Protein AF-A0A0E3VX49-F1 (afdb_monomer_lite)

Structure (mmCIF, N/CA/C/O backbone):
data_AF-A0A0E3VX49-F1
#
_entry.id   AF-A0A0E3VX49-F1
#
loop_
_atom_site.group_PDB
_atom_site.id
_atom_site.type_symbol
_atom_site.label_atom_id
_atom_site.label_alt_id
_atom_site.label_comp_id
_atom_site.label_asym_id
_atom_site.label_entity_id
_atom_site.label_seq_id
_atom_site.pdbx_PDB_ins_code
_atom_site.Cartn_x
_atom_site.Cartn_y
_atom_site.Cartn_z
_atom_site.occupancy
_atom_site.B_iso_or_equiv
_atom_site.auth_seq_id
_atom_site.auth_comp_id
_atom_site.auth_asym_id
_atom_site.auth_atom_id
_atom_site.pdbx_PDB_model_num
ATOM 1 N N . MET A 1 1 ? -16.890 33.865 18.303 1.00 33.38 1 MET A N 1
ATOM 2 C CA . MET A 1 1 ? -16.571 32.530 17.755 1.00 33.38 1 MET A CA 1
ATOM 3 C C . MET A 1 1 ? -15.210 32.643 17.113 1.00 33.38 1 MET A C 1
ATOM 5 O O . MET A 1 1 ? -15.084 33.279 16.078 1.00 33.38 1 MET A O 1
ATOM 9 N N . ASP A 1 2 ? -14.201 32.151 17.818 1.00 32.19 2 ASP A N 1
ATOM 10 C CA . ASP A 1 2 ? -12.796 32.317 17.467 1.00 32.19 2 ASP A CA 1
ATOM 11 C C . ASP A 1 2 ? -12.474 31.370 16.302 1.00 32.19 2 ASP A C 1
ATOM 13 O O . ASP A 1 2 ? -12.456 30.147 16.468 1.00 32.19 2 ASP A O 1
ATOM 17 N N . GLN A 1 3 ? -12.330 31.908 15.087 1.00 34.47 3 GLN A N 1
ATOM 18 C CA . GLN A 1 3 ? -11.825 31.119 13.968 1.00 34.47 3 GLN A CA 1
ATOM 19 C C . GLN A 1 3 ? -10.355 30.848 14.262 1.00 34.47 3 GLN A C 1
ATOM 21 O O . GLN A 1 3 ? -9.521 31.740 14.141 1.00 34.47 3 GLN A O 1
ATOM 26 N N . ALA A 1 4 ? -10.041 29.623 14.683 1.00 42.38 4 ALA A N 1
ATOM 27 C CA . ALA A 1 4 ? -8.669 29.193 14.884 1.00 42.38 4 ALA A CA 1
ATOM 28 C C . ALA A 1 4 ? -7.878 29.463 13.596 1.00 42.38 4 ALA A C 1
ATOM 30 O O . ALA A 1 4 ? -8.035 28.757 12.599 1.00 42.38 4 ALA A O 1
ATOM 31 N N . HIS A 1 5 ? -7.050 30.509 13.611 1.00 43.78 5 HIS A N 1
ATOM 32 C CA . HIS A 1 5 ? -6.129 30.817 12.533 1.00 43.78 5 HIS A CA 1
ATOM 33 C C . HIS A 1 5 ? -5.195 29.620 12.367 1.00 43.78 5 HIS A C 1
ATOM 35 O O . HIS A 1 5 ? -4.239 29.439 13.127 1.00 43.78 5 HIS A O 1
ATOM 41 N N . ILE A 1 6 ? -5.492 28.769 11.385 1.00 49.91 6 ILE A N 1
ATOM 42 C CA . ILE A 1 6 ? -4.595 27.698 10.978 1.00 49.91 6 ILE A CA 1
ATOM 43 C C . ILE A 1 6 ? -3.309 28.385 10.530 1.00 49.91 6 ILE A C 1
ATOM 45 O O . ILE A 1 6 ? -3.273 29.077 9.512 1.00 49.91 6 ILE A O 1
ATOM 49 N N . ARG A 1 7 ? -2.261 28.260 11.349 1.00 52.84 7 ARG A N 1
ATOM 50 C CA . ARG A 1 7 ? -0.990 28.944 11.112 1.00 52.84 7 ARG A CA 1
ATOM 51 C C . ARG A 1 7 ? -0.452 28.519 9.740 1.00 52.84 7 ARG A C 1
ATOM 53 O O . ARG A 1 7 ? -0.445 27.316 9.467 1.00 52.84 7 ARG A O 1
ATOM 60 N N . PRO A 1 8 ? 0.067 29.443 8.910 1.00 48.41 8 PRO A N 1
ATOM 61 C CA . PRO A 1 8 ? 0.652 29.110 7.606 1.00 48.41 8 PRO A CA 1
ATOM 62 C C . PRO A 1 8 ? 1.681 27.968 7.670 1.00 48.41 8 PRO A C 1
ATOM 64 O O . PRO A 1 8 ? 1.767 27.146 6.762 1.00 48.41 8 PRO A O 1
ATOM 67 N N . SER A 1 9 ? 2.401 27.851 8.792 1.00 58.28 9 SER A N 1
ATOM 68 C CA . SER A 1 9 ? 3.345 26.762 9.063 1.00 58.28 9 SER A CA 1
ATOM 69 C C . SER A 1 9 ? 2.708 25.367 9.109 1.00 58.28 9 SER A C 1
ATOM 71 O O . SER A 1 9 ? 3.337 24.401 8.683 1.00 58.28 9 SER A O 1
ATOM 73 N N . PHE A 1 10 ? 1.466 25.238 9.582 1.00 54.28 10 PHE A N 1
ATOM 74 C CA . PHE A 1 10 ? 0.754 23.960 9.630 1.00 54.28 10 PHE A CA 1
ATOM 75 C C . PHE A 1 10 ? 0.270 23.533 8.245 1.00 54.28 10 PHE A C 1
ATOM 77 O O . PHE A 1 10 ? 0.477 22.388 7.846 1.00 54.28 10 PHE A O 1
ATOM 84 N N . THR A 1 11 ? -0.307 24.463 7.480 1.00 54.78 11 THR A N 1
ATOM 85 C CA . THR A 1 11 ? -0.706 24.214 6.088 1.00 54.78 11 THR A CA 1
ATOM 86 C C . THR A 1 11 ? 0.500 23.791 5.251 1.00 54.78 11 THR A C 1
ATOM 88 O O . THR A 1 11 ? 0.428 22.790 4.540 1.00 54.78 11 THR A O 1
ATOM 91 N N . ASN A 1 12 ? 1.644 24.462 5.413 1.00 54.72 12 ASN A N 1
ATOM 92 C CA . ASN A 1 12 ? 2.892 24.074 4.753 1.00 54.72 12 ASN A CA 1
ATOM 93 C C . ASN A 1 12 ? 3.341 22.667 5.167 1.00 54.72 12 ASN A C 1
ATOM 95 O O . ASN A 1 12 ? 3.621 21.842 4.301 1.00 54.72 12 ASN A O 1
ATOM 99 N N . ALA A 1 13 ? 3.304 22.334 6.461 1.00 56.16 13 ALA A N 1
ATOM 100 C CA . ALA A 1 13 ? 3.661 20.998 6.940 1.00 56.16 13 ALA A CA 1
ATOM 101 C C . ALA A 1 13 ? 2.759 19.884 6.369 1.00 56.16 13 ALA A C 1
ATOM 103 O O . ALA A 1 13 ? 3.226 18.772 6.096 1.00 56.16 13 ALA A O 1
ATOM 104 N N . ILE A 1 14 ? 1.470 20.165 6.155 1.00 57.19 14 ILE A N 1
ATOM 105 C CA . ILE A 1 14 ? 0.549 19.249 5.469 1.00 57.19 14 ILE A CA 1
ATOM 106 C C . ILE A 1 14 ? 0.944 19.095 4.000 1.00 57.19 14 ILE A C 1
ATOM 108 O O . ILE A 1 14 ? 1.118 17.969 3.535 1.00 57.19 14 ILE A O 1
ATOM 112 N N . LEU A 1 15 ? 1.112 20.208 3.278 1.00 55.53 15 LEU A N 1
ATOM 113 C CA . LEU A 1 15 ? 1.426 20.228 1.843 1.00 55.53 15 LEU A CA 1
ATOM 114 C C . LEU A 1 15 ? 2.816 19.645 1.520 1.00 55.53 15 LEU A C 1
ATOM 116 O O . LEU A 1 15 ? 3.042 19.114 0.431 1.00 55.53 15 LEU A O 1
ATOM 120 N N . GLU A 1 16 ? 3.749 19.707 2.466 1.00 60.75 16 GLU A N 1
ATOM 121 C CA . GLU A 1 16 ? 5.085 19.098 2.407 1.00 60.75 16 GLU A CA 1
ATOM 122 C C . GLU A 1 16 ? 5.102 17.625 2.845 1.00 60.75 16 GLU A C 1
ATOM 124 O O . GLU A 1 16 ? 6.110 16.931 2.690 1.00 60.75 16 GLU A O 1
ATOM 129 N N . GLY A 1 17 ? 4.001 17.137 3.417 1.00 56.41 17 GLY A N 1
ATOM 130 C CA . GLY A 1 17 ? 3.875 15.793 3.967 1.00 56.41 17 GLY A CA 1
ATOM 131 C C . GLY A 1 17 ? 4.778 15.505 5.163 1.00 56.41 17 GLY A C 1
ATOM 132 O O . GLY A 1 17 ? 5.263 14.383 5.358 1.00 56.41 17 GLY A O 1
ATOM 133 N N . SER A 1 18 ? 5.026 16.526 5.982 1.00 67.44 18 SER A N 1
ATOM 134 C CA . SER A 1 18 ? 5.688 16.415 7.280 1.00 67.44 18 SER A CA 1
ATOM 135 C C . SER A 1 18 ? 4.697 16.297 8.443 1.00 67.44 18 SER A C 1
ATOM 137 O O . SER A 1 18 ? 5.065 15.723 9.468 1.00 67.44 18 SER A O 1
ATOM 139 N N . ALA A 1 19 ? 3.443 16.721 8.258 1.00 68.38 19 ALA A N 1
ATOM 140 C CA . ALA A 1 19 ? 2.391 16.645 9.269 1.00 68.38 19 ALA A CA 1
ATOM 141 C C . ALA A 1 19 ? 1.887 15.211 9.517 1.00 68.38 19 ALA A C 1
ATOM 143 O O . ALA A 1 19 ? 1.664 14.437 8.583 1.00 68.38 19 ALA A O 1
ATOM 144 N N . ILE A 1 20 ? 1.667 14.874 10.789 1.00 76.81 20 ILE A N 1
ATOM 145 C CA . ILE A 1 20 ? 1.051 13.618 11.237 1.00 76.81 20 ILE A CA 1
ATOM 146 C C . ILE A 1 20 ? -0.376 13.923 11.690 1.00 76.81 20 ILE A C 1
ATOM 148 O O . ILE A 1 20 ? -0.598 14.886 12.419 1.00 76.81 20 ILE A O 1
ATOM 152 N N . LEU A 1 21 ? -1.326 13.089 11.271 1.00 80.69 21 LEU A N 1
ATOM 153 C CA . LEU A 1 21 ? -2.731 13.198 11.650 1.00 80.69 21 LEU A CA 1
ATOM 154 C C . LEU A 1 21 ? -3.072 12.157 12.725 1.00 80.69 21 LEU A C 1
ATOM 156 O O . LEU A 1 21 ? -2.809 10.971 12.532 1.00 80.69 21 LEU A O 1
ATOM 160 N N . PHE A 1 22 ? -3.690 12.591 13.823 1.00 77.25 22 PHE A N 1
ATOM 161 C CA . PHE A 1 22 ? -4.297 11.721 14.835 1.00 77.25 22 PHE A CA 1
ATOM 162 C C . PHE A 1 22 ? -5.815 11.892 14.788 1.00 77.25 22 PHE A C 1
ATOM 164 O O . PHE A 1 22 ? -6.302 13.018 14.869 1.00 77.25 22 PHE A O 1
ATOM 171 N N . VAL A 1 23 ? -6.559 10.796 14.634 1.00 77.56 23 VAL A N 1
ATOM 172 C CA . VAL A 1 23 ? -8.024 10.827 14.491 1.00 77.56 23 VAL A CA 1
ATOM 173 C C . VAL A 1 23 ? -8.715 9.808 15.389 1.00 77.56 23 VAL A C 1
ATOM 175 O O . VAL A 1 23 ? -8.340 8.637 15.427 1.00 77.56 23 VAL A O 1
ATOM 178 N N . GLY A 1 24 ? -9.753 10.266 16.087 1.00 74.94 24 GLY A N 1
ATOM 179 C CA . GLY A 1 24 ? -10.654 9.436 16.888 1.00 74.94 24 GLY A CA 1
ATOM 180 C C . GLY A 1 24 ? -12.081 9.435 16.332 1.00 74.94 24 GLY A C 1
ATOM 181 O O . GLY A 1 24 ? -12.344 9.968 15.249 1.00 74.94 24 GLY A O 1
ATOM 182 N N . ALA A 1 25 ? -13.021 8.853 17.079 1.00 69.00 25 ALA A N 1
ATOM 183 C CA . ALA A 1 25 ? -14.378 8.573 16.593 1.00 69.00 25 ALA A CA 1
ATOM 184 C C . ALA A 1 25 ? -15.172 9.842 16.231 1.00 69.00 25 ALA A C 1
ATOM 186 O O . ALA A 1 25 ? -16.100 9.791 15.429 1.00 69.00 25 ALA A O 1
ATOM 187 N N . GLY A 1 26 ? -14.775 10.999 16.776 1.00 69.88 26 GLY A N 1
ATOM 188 C CA . GLY A 1 26 ? -15.394 12.292 16.479 1.00 69.88 26 GLY A CA 1
ATOM 189 C C . GLY A 1 26 ? -15.259 12.738 15.020 1.00 69.88 26 GLY A C 1
ATOM 190 O O . GLY A 1 26 ? -16.138 13.437 14.532 1.00 69.88 26 GLY A O 1
ATOM 191 N N . LEU A 1 27 ? -14.212 12.313 14.301 1.00 68.69 27 LEU A N 1
ATOM 192 C CA . LEU A 1 27 ? -14.063 12.652 12.880 1.00 68.69 27 LEU A CA 1
ATOM 193 C C . LEU A 1 27 ? -14.864 11.694 11.984 1.00 68.69 27 LEU A C 1
ATOM 195 O O . LEU A 1 27 ? -15.535 12.133 11.051 1.00 68.69 27 LEU A O 1
ATOM 199 N N . SER A 1 28 ? -14.860 10.397 12.306 1.00 65.75 28 SER A N 1
ATOM 200 C CA . SER A 1 28 ? -15.641 9.387 11.580 1.00 65.75 28 SER A CA 1
ATOM 201 C C . SER A 1 28 ? -17.154 9.548 11.762 1.00 65.75 28 SER A C 1
ATOM 203 O O . SER A 1 28 ? -17.906 9.135 10.885 1.00 65.75 28 SER A O 1
ATOM 205 N N . PHE A 1 29 ? -17.610 10.216 12.830 1.00 69.50 29 PHE A N 1
ATOM 206 C CA . PHE A 1 29 ? -19.016 10.591 13.050 1.00 69.50 29 PHE A CA 1
ATOM 207 C C . PHE A 1 29 ? -19.645 11.338 11.860 1.00 69.50 29 PHE A C 1
ATOM 209 O O . PHE A 1 29 ? -20.835 11.196 11.586 1.00 69.50 29 PHE A O 1
ATOM 216 N N . LEU A 1 30 ? -18.845 12.112 11.122 1.00 76.31 30 LEU A N 1
ATOM 217 C CA . LEU A 1 30 ? -19.292 12.853 9.940 1.00 76.31 30 LEU A CA 1
ATOM 218 C C . LEU A 1 30 ? -19.531 11.951 8.712 1.00 76.31 30 LEU A C 1
ATOM 220 O O . LEU A 1 30 ? -20.103 12.397 7.717 1.00 76.31 30 LEU A O 1
ATOM 224 N N . SER A 1 31 ? -19.113 10.686 8.776 1.00 85.69 31 SER A N 1
ATOM 225 C CA . SER A 1 31 ? -19.363 9.677 7.745 1.00 85.69 31 SER A CA 1
ATOM 226 C C . SER A 1 31 ? -20.725 9.017 7.942 1.00 85.69 31 SER A C 1
ATOM 228 O O . SER A 1 31 ? -21.289 9.038 9.039 1.00 85.69 31 SER A O 1
ATOM 230 N N . LYS A 1 32 ? -21.255 8.398 6.886 1.00 86.94 32 LYS A N 1
ATOM 231 C CA . LYS A 1 32 ? -22.543 7.703 6.919 1.00 86.94 32 LYS A CA 1
ATOM 232 C C . LYS A 1 32 ? -22.379 6.208 6.688 1.00 86.94 32 LYS A C 1
ATOM 234 O O . LYS A 1 32 ? -21.578 5.789 5.852 1.00 86.94 32 LYS A O 1
ATOM 239 N N . ASN A 1 33 ? -23.165 5.411 7.403 1.00 86.38 33 ASN A N 1
ATOM 240 C CA . ASN A 1 33 ? -23.285 3.974 7.162 1.00 86.38 33 ASN A CA 1
ATOM 241 C C . ASN A 1 33 ? -24.284 3.677 6.025 1.00 86.38 33 ASN A C 1
ATOM 243 O O . ASN A 1 33 ? -24.817 4.590 5.391 1.00 86.38 33 ASN A O 1
ATOM 247 N N . LYS A 1 34 ? -24.567 2.390 5.784 1.00 85.75 34 LYS A N 1
ATOM 248 C CA . LYS A 1 34 ? -25.485 1.928 4.726 1.00 85.75 34 LYS A CA 1
ATOM 249 C C . LYS A 1 34 ? -26.909 2.490 4.818 1.00 85.75 34 LYS A C 1
ATOM 251 O O . LYS A 1 34 ? -27.593 2.566 3.807 1.00 85.75 34 LYS A O 1
ATOM 256 N N . ASN A 1 35 ? -27.342 2.899 6.011 1.00 84.94 35 ASN A N 1
ATOM 257 C CA . ASN A 1 35 ? -28.668 3.466 6.259 1.00 84.94 35 ASN 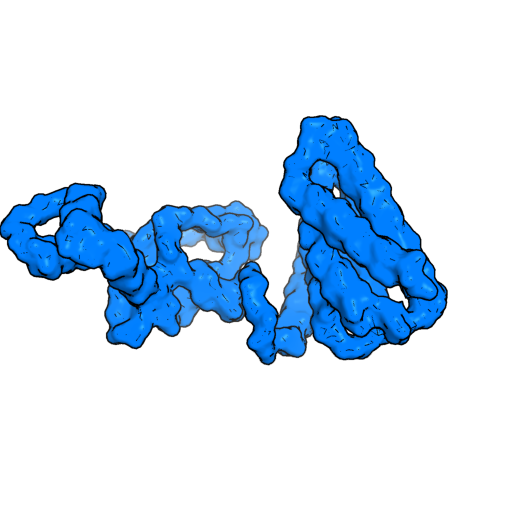A CA 1
ATOM 258 C C . ASN A 1 35 ? -28.679 5.001 6.125 1.00 84.94 35 ASN A C 1
ATOM 260 O O . ASN A 1 35 ? -29.671 5.638 6.465 1.00 84.94 35 ASN A O 1
ATOM 264 N N . GLY A 1 36 ? -27.566 5.622 5.714 1.00 84.06 36 GLY A N 1
ATOM 265 C CA . GLY A 1 36 ? -27.435 7.079 5.645 1.00 84.06 36 GLY A CA 1
ATOM 266 C C . GLY A 1 36 ? -27.323 7.762 7.014 1.00 84.06 36 GLY A C 1
ATOM 267 O O . GLY A 1 36 ? -27.296 8.994 7.088 1.00 84.06 36 GLY A O 1
ATOM 268 N N . THR A 1 37 ? -27.230 6.996 8.106 1.00 84.88 37 THR A N 1
ATOM 269 C CA . THR A 1 37 ? -27.069 7.537 9.459 1.00 84.88 37 THR A CA 1
ATOM 270 C C . THR A 1 37 ? -25.596 7.738 9.791 1.00 84.88 37 THR A C 1
ATOM 272 O O . THR A 1 37 ? -24.721 7.061 9.251 1.00 84.88 37 THR A O 1
ATOM 275 N N . THR A 1 38 ? -25.308 8.722 10.645 1.00 85.50 38 THR A N 1
ATOM 276 C CA . THR A 1 38 ? -23.946 8.989 11.130 1.00 85.50 38 THR A CA 1
ATOM 277 C C . THR A 1 38 ? -23.393 7.784 11.874 1.00 85.50 38 THR A C 1
ATOM 279 O O . THR A 1 38 ? -24.136 7.121 12.605 1.00 85.50 38 THR A O 1
ATOM 282 N N . LEU A 1 39 ? -22.093 7.529 11.732 1.00 84.94 39 LEU A N 1
ATOM 283 C CA . LEU A 1 39 ? -21.436 6.478 12.504 1.00 84.94 39 LEU A CA 1
ATOM 284 C C . LEU A 1 39 ? -21.606 6.726 14.012 1.00 84.94 39 LEU A C 1
ATOM 286 O O . LEU A 1 39 ? -21.542 7.874 14.466 1.00 84.94 39 LEU A O 1
ATOM 290 N N . PRO A 1 40 ? -21.819 5.665 14.805 1.00 76.19 40 PRO A N 1
ATOM 291 C CA . PRO A 1 40 ? -21.978 5.800 16.237 1.00 76.19 40 PRO A CA 1
ATOM 292 C C . PRO A 1 40 ? -20.659 6.220 16.888 1.00 76.19 40 PRO A C 1
ATOM 294 O O . PRO A 1 40 ? -19.607 5.631 16.648 1.00 76.19 40 PRO A O 1
ATOM 297 N N . ASN A 1 41 ? -20.726 7.211 17.771 1.00 75.25 41 ASN A N 1
ATOM 298 C CA . ASN A 1 41 ? -19.687 7.430 18.771 1.00 75.25 41 ASN A CA 1
ATOM 299 C C . ASN A 1 41 ? -19.998 6.587 20.027 1.00 75.25 41 ASN A C 1
ATOM 301 O O . ASN A 1 41 ? -21.013 5.886 20.096 1.00 75.25 41 ASN A O 1
ATOM 305 N N . GLY A 1 42 ? -19.143 6.667 21.050 1.00 68.88 42 GLY A N 1
ATOM 306 C CA . GLY A 1 42 ? -19.355 5.927 22.299 1.00 68.88 42 GLY A CA 1
ATOM 307 C C . GLY A 1 42 ? -20.677 6.252 23.012 1.00 68.88 42 GLY A C 1
ATOM 308 O O . GLY A 1 42 ? -21.186 5.439 23.776 1.00 68.88 42 GLY A O 1
ATOM 309 N N . GLU A 1 43 ? -21.270 7.411 22.733 1.00 66.19 43 GLU A N 1
ATOM 310 C CA . GLU A 1 43 ? -22.577 7.795 23.253 1.00 66.19 43 GLU A CA 1
ATOM 311 C C . GLU A 1 43 ? -23.730 7.166 22.464 1.00 66.19 43 GLU A C 1
ATOM 313 O O . GLU A 1 43 ? -24.684 6.686 23.071 1.00 66.19 43 GLU A O 1
ATOM 318 N N . LEU A 1 44 ? -23.618 7.056 21.139 1.00 64.19 44 LEU A N 1
ATOM 319 C CA . LEU A 1 44 ? -24.621 6.385 20.308 1.00 64.19 44 LEU A CA 1
ATOM 320 C C . LEU A 1 44 ? -24.674 4.868 20.570 1.00 64.19 44 LEU A C 1
ATOM 322 O O . LEU A 1 44 ? -25.738 4.258 20.494 1.00 64.19 44 LEU A O 1
ATOM 326 N N . LEU A 1 45 ? -23.550 4.258 20.965 1.00 66.62 45 LEU A N 1
ATOM 327 C CA . LEU A 1 45 ? -23.497 2.853 21.393 1.00 66.62 45 LEU A CA 1
ATOM 328 C C . LEU A 1 45 ? -24.265 2.582 22.700 1.00 66.62 45 LEU A C 1
ATOM 330 O O . LEU A 1 45 ? -24.514 1.423 23.031 1.00 66.62 45 LEU A O 1
ATOM 334 N N . LYS A 1 46 ? -24.740 3.619 23.408 1.00 68.75 46 LYS A N 1
ATOM 335 C CA . LYS A 1 46 ? -25.693 3.456 24.516 1.00 68.75 46 LYS A CA 1
ATOM 336 C C . LYS A 1 46 ? -27.035 2.867 24.054 1.00 68.75 46 LYS A C 1
ATOM 338 O O . LYS A 1 46 ? -27.767 2.364 24.898 1.00 68.75 46 LYS A O 1
ATOM 343 N N . GLN A 1 47 ? -27.346 2.836 22.751 1.00 72.06 47 GLN A N 1
ATOM 344 C CA . GLN A 1 47 ? -28.507 2.104 22.213 1.00 72.06 47 GLN A CA 1
ATOM 345 C C . GLN A 1 47 ? -28.493 0.604 22.563 1.00 72.06 47 GLN A C 1
ATOM 347 O O . GLN A 1 47 ? -29.555 -0.005 22.695 1.00 72.06 47 GLN A O 1
ATOM 352 N N . LEU A 1 48 ? -27.314 0.030 22.844 1.00 78.19 48 LEU A N 1
ATOM 353 C CA . LEU A 1 48 ? -27.191 -1.331 23.375 1.00 78.19 48 LEU A CA 1
ATOM 354 C C . LEU A 1 48 ? -27.940 -1.510 24.710 1.00 78.19 48 LEU A C 1
ATOM 356 O O . LEU A 1 48 ? -28.400 -2.612 25.006 1.00 78.19 48 LEU A O 1
ATOM 360 N N . HIS A 1 49 ? -28.119 -0.449 25.510 1.00 78.81 49 HIS A N 1
ATOM 361 C CA . HIS A 1 49 ? -28.932 -0.487 26.734 1.00 78.81 49 HIS A CA 1
ATOM 362 C C . HIS A 1 49 ? -30.408 -0.744 26.452 1.00 78.81 49 HIS A C 1
ATOM 364 O O . HIS A 1 49 ? -31.043 -1.523 27.165 1.00 78.81 49 HIS A O 1
ATOM 370 N N . THR A 1 50 ? -30.940 -0.113 25.406 1.00 79.88 50 THR A N 1
ATOM 371 C CA . THR A 1 50 ? -32.336 -0.275 24.998 1.00 79.88 50 THR A CA 1
ATOM 372 C C . THR A 1 50 ? -32.580 -1.700 24.517 1.00 79.88 50 THR A C 1
ATOM 374 O O . THR A 1 50 ? -33.504 -2.352 24.997 1.00 79.88 50 THR A O 1
ATOM 377 N N . GLU A 1 51 ? -31.708 -2.236 23.657 1.00 80.06 51 GLU A N 1
ATOM 378 C CA . GLU A 1 51 ? -31.842 -3.615 23.161 1.00 80.06 51 GLU A CA 1
ATOM 379 C C . GLU A 1 51 ? -31.662 -4.671 24.263 1.00 80.06 51 GLU A C 1
ATOM 381 O O . GLU A 1 51 ? -32.345 -5.697 24.294 1.00 80.06 51 GLU A O 1
ATOM 386 N N . THR A 1 52 ? -30.754 -4.435 25.211 1.00 82.25 52 THR A N 1
ATOM 387 C CA . THR A 1 52 ? -30.553 -5.351 26.345 1.00 82.25 52 THR A CA 1
ATOM 388 C C . THR A 1 52 ? -31.644 -5.236 27.409 1.00 82.25 52 THR A C 1
ATOM 390 O O . THR A 1 52 ? -31.780 -6.159 28.221 1.00 82.25 52 THR A O 1
ATOM 393 N N . GLY A 1 53 ? -32.457 -4.175 27.382 1.00 81.94 53 GLY A N 1
ATOM 394 C CA . GLY A 1 53 ? -33.518 -3.905 28.353 1.00 81.94 53 GLY A CA 1
ATOM 395 C C . GLY A 1 53 ? -32.994 -3.460 29.721 1.00 81.94 53 GLY A C 1
ATOM 396 O O . GLY A 1 53 ? -33.684 -3.607 30.731 1.00 81.94 53 GLY A O 1
ATOM 397 N N . THR A 1 54 ? -31.756 -2.961 29.798 1.00 77.31 54 THR A N 1
ATOM 398 C CA . THR A 1 54 ? -31.171 -2.524 31.070 1.00 77.31 54 THR A CA 1
ATOM 399 C C . THR A 1 54 ? -31.732 -1.164 31.471 1.00 77.31 54 THR A C 1
ATOM 401 O O . THR A 1 54 ? -31.550 -0.185 30.754 1.00 77.31 54 THR A O 1
ATOM 404 N N . LYS A 1 55 ? -32.347 -1.075 32.656 1.00 73.88 55 LYS A N 1
ATOM 405 C CA . LYS A 1 55 ? -32.896 0.184 33.198 1.00 73.88 55 LYS A CA 1
ATOM 406 C C . LYS A 1 55 ? -31.825 1.207 33.607 1.00 73.88 55 LYS A C 1
ATOM 408 O O . LYS A 1 55 ? -32.134 2.378 33.782 1.00 73.88 55 LYS A O 1
ATOM 413 N N . LYS A 1 56 ? -30.578 0.764 33.798 1.00 77.19 56 LYS A N 1
ATOM 414 C CA . LYS A 1 56 ? -29.445 1.595 34.223 1.00 77.19 56 LYS A CA 1
ATOM 415 C C . LYS A 1 56 ? -28.427 1.698 33.089 1.00 77.19 56 LYS A C 1
ATOM 417 O O . LYS A 1 56 ? -28.098 0.689 32.469 1.00 77.19 56 LYS A O 1
ATOM 422 N N . VAL A 1 57 ? -27.918 2.905 32.853 1.00 78.25 57 VAL A N 1
ATOM 423 C CA . VAL A 1 57 ? -26.816 3.144 31.912 1.00 78.25 57 VAL A CA 1
ATOM 424 C C . VAL A 1 57 ? -25.517 2.660 32.557 1.00 78.25 57 VAL A C 1
ATOM 426 O O . VAL A 1 57 ? -25.218 2.995 33.704 1.00 78.25 57 VAL A O 1
ATOM 429 N N . PHE A 1 58 ? -24.751 1.861 31.824 1.00 80.62 58 PHE A N 1
ATOM 430 C CA . PHE A 1 58 ? -23.458 1.327 32.244 1.00 80.62 58 PHE A CA 1
ATOM 431 C C . PHE A 1 58 ? -22.368 1.809 31.279 1.00 80.62 58 PHE A C 1
ATOM 433 O O . PHE A 1 58 ? -22.667 2.140 30.133 1.00 80.62 58 PHE A O 1
ATOM 440 N N . PRO A 1 59 ? -21.093 1.823 31.702 1.00 83.50 59 PRO A N 1
ATOM 441 C CA . PRO A 1 59 ? -19.978 2.002 30.778 1.00 83.50 59 PRO A CA 1
ATOM 442 C C . PRO A 1 59 ? -20.008 0.969 29.643 1.00 83.50 59 PRO A C 1
ATOM 444 O O . PRO A 1 59 ? -20.459 -0.164 29.849 1.00 83.50 59 PRO A O 1
ATOM 447 N N . LEU A 1 60 ? -19.480 1.344 28.472 1.00 81.25 60 LEU A N 1
ATOM 448 C CA . LEU A 1 60 ? -19.501 0.519 27.255 1.00 81.25 60 LEU A CA 1
ATOM 449 C C . LEU A 1 60 ? -18.957 -0.897 27.473 1.00 81.25 60 LEU A C 1
ATOM 451 O O . LEU A 1 60 ? -19.536 -1.857 26.982 1.00 81.25 60 LEU A O 1
ATOM 455 N N . GLU A 1 61 ? -17.894 -1.030 28.262 1.00 83.19 61 GLU A N 1
ATOM 456 C CA . GLU A 1 61 ? -17.266 -2.312 28.611 1.00 83.19 61 GLU A CA 1
ATOM 457 C C . GLU A 1 61 ? -18.222 -3.263 29.347 1.00 83.19 61 GLU A C 1
ATOM 459 O O . GLU A 1 61 ? -18.245 -4.473 29.107 1.00 83.19 61 GLU A O 1
ATOM 464 N N . LYS A 1 62 ? -19.047 -2.717 30.247 1.00 85.50 62 LYS A N 1
ATOM 465 C CA . LYS A 1 62 ? -20.009 -3.507 31.022 1.00 85.50 62 LYS A CA 1
ATOM 466 C C . LYS A 1 62 ? -21.216 -3.884 30.176 1.00 85.50 62 LYS A C 1
ATOM 468 O O . LYS A 1 62 ? -21.667 -5.027 30.240 1.00 85.50 62 LYS A O 1
ATOM 473 N N . ILE A 1 63 ? -21.738 -2.947 29.383 1.00 87.38 63 ILE A N 1
ATOM 474 C CA . ILE A 1 63 ? -22.901 -3.232 28.539 1.00 87.38 63 ILE A CA 1
ATOM 475 C C . ILE A 1 63 ? -22.554 -4.153 27.370 1.00 87.38 63 ILE A C 1
ATOM 477 O O . ILE A 1 63 ? -23.363 -5.016 27.047 1.00 87.38 63 ILE A O 1
ATOM 481 N N . SER A 1 64 ? -21.352 -4.059 26.792 1.00 86.06 64 SER A N 1
ATOM 482 C CA . SER A 1 64 ? -20.894 -4.986 25.753 1.00 86.06 64 SER A CA 1
ATOM 483 C C . SER A 1 64 ? -20.792 -6.410 26.296 1.00 86.06 64 SER A C 1
ATOM 485 O O . SER A 1 64 ? -21.347 -7.330 25.701 1.00 86.06 64 SER A O 1
ATOM 487 N N . SER A 1 65 ? -20.197 -6.586 27.480 1.00 87.19 65 SER A N 1
ATOM 488 C CA . SER A 1 65 ? -20.128 -7.882 28.166 1.00 87.19 65 SER A CA 1
ATOM 489 C C . SER A 1 65 ? -21.522 -8.460 28.433 1.00 87.19 65 SER A C 1
ATOM 491 O O . SER A 1 65 ? -21.770 -9.647 28.212 1.00 87.19 65 SER A O 1
ATOM 493 N N . PHE A 1 66 ? -22.465 -7.616 28.863 1.00 87.88 66 PHE A N 1
ATOM 494 C CA . PHE A 1 66 ? -23.850 -8.029 29.085 1.00 87.88 66 PHE A CA 1
ATOM 495 C C . PHE A 1 66 ? -24.562 -8.406 27.777 1.00 87.88 66 PHE A C 1
ATOM 497 O O . PHE A 1 66 ? -25.251 -9.425 27.726 1.00 87.88 66 PHE A O 1
ATOM 504 N N . TYR A 1 67 ? -24.362 -7.627 26.711 1.00 88.94 67 TYR A N 1
ATOM 505 C CA . TYR A 1 67 ? -24.907 -7.906 25.383 1.00 88.94 67 TYR A CA 1
ATOM 506 C C . TYR A 1 67 ? -24.404 -9.252 24.856 1.00 88.94 67 TYR A C 1
ATOM 508 O O . TYR A 1 67 ? -25.209 -10.075 24.430 1.00 88.94 67 TYR A O 1
ATOM 516 N N . VAL A 1 68 ? -23.096 -9.517 24.955 1.00 88.69 68 VAL A N 1
ATOM 517 C CA . VAL A 1 68 ? -22.497 -10.802 24.558 1.00 88.69 68 VAL A CA 1
ATOM 518 C C . VAL A 1 68 ? -23.095 -11.952 25.360 1.00 88.69 68 VAL A C 1
ATOM 520 O O . VAL A 1 68 ? -2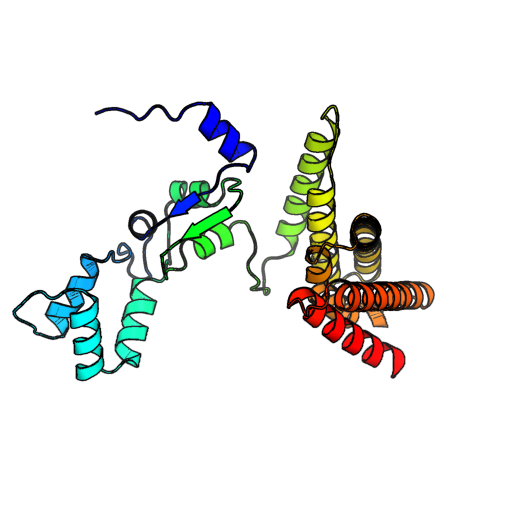3.462 -12.968 24.778 1.00 88.69 68 VAL A O 1
ATOM 523 N N . LYS A 1 69 ? -23.256 -11.792 26.679 1.00 88.50 69 LYS A N 1
ATOM 524 C CA . LYS A 1 69 ? -23.865 -12.826 27.527 1.00 88.50 69 LYS A CA 1
ATOM 525 C C . LYS A 1 69 ? -25.321 -13.115 27.144 1.00 88.50 69 LYS A C 1
ATOM 527 O O . LYS A 1 69 ? -25.751 -14.259 27.238 1.00 88.50 69 LYS A O 1
ATOM 532 N N . LYS A 1 70 ? -26.080 -12.091 26.743 1.00 91.88 70 LYS A N 1
ATOM 533 C CA . LYS A 1 70 ? -27.511 -12.213 26.428 1.00 91.88 70 LYS A CA 1
ATOM 534 C C . LYS A 1 70 ? -27.782 -12.681 24.995 1.00 91.88 70 LYS A C 1
ATOM 536 O O . LYS A 1 70 ? -28.720 -13.440 24.781 1.00 91.88 70 LYS A O 1
ATOM 541 N N . PHE A 1 71 ? -27.001 -12.212 24.025 1.00 89.62 71 PHE A N 1
ATOM 542 C CA . PHE A 1 71 ? -27.291 -12.370 22.596 1.00 89.62 71 PHE A CA 1
ATOM 543 C C . PHE A 1 71 ? -26.161 -13.013 21.780 1.00 89.62 71 PHE A C 1
ATOM 545 O O . PHE A 1 71 ? -26.341 -13.265 20.590 1.00 89.62 71 PHE A O 1
ATOM 552 N N . GLY A 1 72 ? -25.010 -13.279 22.398 1.00 89.06 72 GLY A N 1
ATOM 553 C CA . GLY A 1 72 ? -23.836 -13.844 21.741 1.00 89.06 72 GLY A CA 1
ATOM 554 C C . GLY A 1 72 ? -22.910 -12.796 21.119 1.00 89.06 72 GLY A C 1
ATOM 555 O O . GLY A 1 72 ? -23.313 -11.694 20.739 1.00 89.06 72 GLY A O 1
ATOM 556 N N . SER A 1 73 ? -21.631 -13.157 21.001 1.00 88.69 73 SER A N 1
ATOM 557 C CA . SER A 1 73 ? -20.588 -12.300 20.421 1.00 88.69 73 SER A CA 1
ATOM 558 C C . SER A 1 73 ? -20.781 -12.060 18.924 1.00 88.69 73 SER A C 1
ATOM 560 O O . SER A 1 73 ? -20.516 -10.956 18.458 1.00 88.69 73 SER A O 1
ATOM 562 N N . ALA A 1 74 ? -21.296 -13.049 18.185 1.00 81.69 74 ALA A N 1
ATOM 563 C CA . ALA A 1 74 ? -21.553 -12.937 16.749 1.00 81.69 74 ALA A CA 1
ATOM 564 C C . ALA A 1 74 ? -22.539 -11.804 16.423 1.00 81.69 74 ALA A C 1
ATOM 566 O O . ALA A 1 74 ? -22.266 -10.975 15.561 1.00 81.69 74 ALA A O 1
ATOM 567 N N . ARG A 1 75 ? -23.639 -11.697 17.177 1.00 87.25 75 ARG A N 1
ATOM 568 C CA . ARG A 1 75 ? -24.638 -10.642 16.961 1.00 87.25 75 ARG A CA 1
ATOM 569 C C . ARG A 1 75 ? -24.087 -9.253 17.276 1.00 87.25 75 ARG A C 1
ATOM 571 O O . ARG A 1 75 ? -24.346 -8.307 16.537 1.00 87.25 75 ARG A O 1
ATOM 578 N N . LEU A 1 76 ? -23.303 -9.127 18.351 1.00 85.31 76 LEU A N 1
ATOM 579 C CA . LEU A 1 76 ? -22.638 -7.863 18.671 1.00 85.31 76 LEU A CA 1
ATOM 580 C C . LEU A 1 76 ? -21.633 -7.477 17.578 1.00 85.31 76 LEU A C 1
ATOM 582 O O . LEU A 1 76 ? -21.571 -6.313 17.190 1.00 85.31 76 LEU A O 1
ATOM 586 N N . TYR A 1 77 ? -20.875 -8.447 17.063 1.00 83.81 77 TYR A N 1
ATOM 587 C CA . TYR A 1 77 ? -19.954 -8.229 15.953 1.00 83.81 77 TYR A CA 1
ATOM 588 C C . TYR A 1 77 ? -20.686 -7.734 14.702 1.00 83.81 77 TYR A C 1
ATOM 590 O O . TYR A 1 77 ? -20.298 -6.709 14.151 1.00 83.81 77 TYR A O 1
ATOM 598 N N . GLU A 1 78 ? -21.773 -8.389 14.288 1.00 83.31 78 GLU A N 1
ATOM 599 C CA . GLU A 1 78 ? -22.567 -7.958 13.132 1.00 83.31 78 GLU A CA 1
ATOM 600 C C . GLU A 1 78 ? -23.166 -6.562 13.319 1.00 83.31 78 GLU A C 1
ATOM 602 O O . GLU A 1 78 ? -23.154 -5.752 12.389 1.00 83.31 78 GLU A O 1
ATOM 607 N N . TYR A 1 79 ? -23.667 -6.257 14.518 1.00 85.56 79 TYR A N 1
ATOM 608 C CA . TYR A 1 79 ? -24.159 -4.923 14.850 1.00 85.56 79 TYR A CA 1
ATOM 609 C C . TYR A 1 79 ? -23.053 -3.873 14.682 1.00 85.56 79 TYR A C 1
ATOM 611 O O . TYR A 1 79 ? -23.232 -2.895 13.955 1.00 85.56 79 TYR A O 1
ATOM 619 N N . LEU A 1 80 ? -21.892 -4.095 15.309 1.00 85.75 80 LEU A N 1
ATOM 620 C CA . LEU A 1 80 ? -20.764 -3.164 15.264 1.00 85.75 80 LEU A CA 1
ATOM 621 C C . LEU A 1 80 ? -20.218 -3.011 13.846 1.00 85.75 80 LEU A C 1
ATOM 623 O O . LEU A 1 80 ? -19.977 -1.887 13.413 1.00 85.75 80 LEU A O 1
ATOM 627 N N . LEU A 1 81 ? -20.084 -4.113 13.106 1.00 83.56 81 LEU A N 1
ATOM 628 C CA . LEU A 1 81 ? -19.640 -4.104 11.717 1.00 83.56 81 LEU A CA 1
ATOM 629 C C . LEU A 1 81 ? -20.575 -3.244 10.862 1.00 83.56 81 LEU A C 1
ATOM 631 O O . LEU A 1 81 ? -20.117 -2.347 10.161 1.00 83.56 81 LEU A O 1
ATOM 635 N N . ASN A 1 82 ? -21.889 -3.451 10.958 1.00 81.81 82 ASN A N 1
ATOM 636 C CA . ASN A 1 82 ? -22.862 -2.668 10.196 1.00 81.81 82 ASN A CA 1
ATOM 637 C C . ASN A 1 82 ? -22.877 -1.188 10.595 1.00 81.81 82 ASN A C 1
ATOM 639 O O . ASN A 1 82 ? -22.985 -0.319 9.729 1.00 81.81 82 ASN A O 1
ATOM 643 N N . ALA A 1 83 ? -22.786 -0.896 11.892 1.00 84.00 83 ALA A N 1
ATOM 644 C CA . ALA A 1 83 ? -22.898 0.463 12.400 1.00 84.00 83 ALA A CA 1
ATOM 645 C C . ALA A 1 83 ? -21.637 1.300 12.129 1.00 84.00 83 ALA A C 1
ATOM 647 O O . ALA A 1 83 ? -21.757 2.495 11.861 1.00 84.00 83 ALA A O 1
ATOM 648 N N . LEU A 1 84 ? -20.453 0.679 12.172 1.00 85.75 84 LEU A N 1
ATOM 649 C CA . LEU A 1 84 ? -19.153 1.335 11.992 1.00 85.75 84 LEU A CA 1
ATOM 650 C C . LEU A 1 84 ? -18.635 1.289 10.545 1.00 85.75 84 LEU A C 1
ATOM 652 O O . LEU A 1 84 ? -17.630 1.923 10.248 1.00 85.75 84 LEU A O 1
ATOM 656 N N . THR A 1 85 ? -19.290 0.580 9.623 1.00 87.25 85 THR A N 1
ATOM 657 C CA . THR A 1 85 ? -18.862 0.573 8.213 1.00 87.25 85 THR A CA 1
ATOM 658 C C . THR A 1 85 ? -19.383 1.802 7.470 1.00 87.25 85 THR A C 1
ATOM 660 O O . THR A 1 85 ? -20.579 1.938 7.198 1.00 87.25 85 THR A O 1
ATOM 663 N N . VAL A 1 86 ? -18.460 2.667 7.063 1.00 88.19 86 VAL A N 1
ATOM 664 C CA . VAL A 1 86 ? -18.689 3.804 6.173 1.00 88.19 86 VAL A CA 1
ATOM 665 C C . VAL A 1 86 ? -19.101 3.330 4.782 1.00 88.19 86 VAL A C 1
ATOM 667 O O . VAL A 1 86 ? -18.434 2.498 4.166 1.00 88.19 86 VAL A O 1
ATOM 670 N N . HIS A 1 87 ? -20.196 3.908 4.294 1.00 87.94 87 HIS A N 1
ATOM 671 C CA . HIS A 1 87 ? -20.740 3.733 2.946 1.00 87.94 87 HIS A CA 1
ATOM 672 C C . HIS A 1 87 ? -20.780 5.043 2.155 1.00 87.94 87 HIS A C 1
ATOM 674 O O . HIS A 1 87 ? -20.728 5.013 0.928 1.00 87.94 87 HIS A O 1
ATOM 680 N N . SER A 1 88 ? -20.854 6.195 2.825 1.00 86.44 88 SER A N 1
ATOM 681 C CA . SER A 1 88 ? -20.701 7.493 2.169 1.00 86.44 88 SER A CA 1
ATOM 682 C C . SER A 1 88 ? -20.062 8.531 3.088 1.00 86.44 88 SER A C 1
ATOM 684 O O . SER A 1 88 ? -20.055 8.408 4.314 1.00 86.44 88 SER A O 1
ATOM 686 N N . MET A 1 89 ? -19.460 9.547 2.474 1.00 88.06 89 MET A N 1
ATOM 687 C CA . MET A 1 89 ? -18.671 10.578 3.141 1.00 88.06 89 MET A CA 1
ATOM 688 C C . MET A 1 89 ? -18.782 11.885 2.349 1.00 88.06 89 MET A C 1
ATOM 690 O O . MET A 1 89 ? -18.890 11.841 1.123 1.00 88.06 89 MET A O 1
ATOM 694 N N . SER A 1 90 ? -18.751 13.040 3.026 1.00 84.56 90 SER A N 1
ATOM 695 C CA . SER A 1 90 ? -18.729 14.333 2.332 1.00 84.56 90 SER A CA 1
ATOM 696 C C . SER A 1 90 ? -17.423 14.529 1.556 1.00 84.56 90 SER A C 1
ATOM 698 O O . SER A 1 90 ? -16.377 13.976 1.914 1.00 84.56 90 SER A O 1
ATOM 700 N N . LYS A 1 91 ? -17.467 15.341 0.496 1.00 80.00 91 LYS A N 1
ATOM 701 C CA . LYS A 1 91 ? -16.298 15.614 -0.347 1.00 80.00 91 LYS A CA 1
ATOM 702 C C . LYS A 1 91 ? -15.162 16.255 0.452 1.00 80.00 91 LYS A C 1
ATOM 704 O O . LYS A 1 91 ? -14.010 15.885 0.271 1.00 80.00 91 LYS A O 1
ATOM 709 N N . GLU A 1 92 ? -15.484 17.166 1.360 1.00 80.06 92 GLU A N 1
ATOM 710 C CA . GLU A 1 92 ? -14.525 17.885 2.203 1.00 80.06 92 GLU A CA 1
ATOM 711 C C . GLU A 1 92 ? -13.759 16.918 3.106 1.00 80.06 92 GLU A C 1
ATOM 713 O O . GLU A 1 92 ? -12.543 17.028 3.252 1.00 80.06 92 GLU A O 1
ATOM 718 N N . LEU A 1 93 ? -14.461 15.938 3.683 1.00 81.50 93 LEU A N 1
ATOM 719 C CA . LEU A 1 93 ? -13.846 14.944 4.553 1.00 81.50 93 LEU A CA 1
ATOM 720 C C . LEU A 1 93 ? -13.009 13.939 3.754 1.00 81.50 93 LEU A C 1
ATOM 722 O O . LEU A 1 93 ? -11.919 13.560 4.189 1.00 81.50 93 LEU A O 1
ATOM 726 N N . VAL A 1 94 ? -13.467 13.572 2.552 1.00 85.31 94 VAL A N 1
ATOM 727 C CA . VAL A 1 94 ? -12.653 12.806 1.604 1.00 85.31 94 VAL A CA 1
ATOM 728 C C . VAL A 1 94 ? -11.369 13.575 1.293 1.00 85.31 94 VAL A C 1
ATOM 730 O O . VAL A 1 94 ? -10.282 13.049 1.521 1.00 85.31 94 VAL A O 1
ATOM 733 N N . ASP A 1 95 ? -11.469 14.823 0.839 1.00 78.50 95 ASP A N 1
ATOM 734 C CA . ASP A 1 95 ? -10.325 15.664 0.476 1.00 78.50 95 ASP A CA 1
ATOM 735 C C . ASP A 1 95 ? -9.357 15.842 1.653 1.00 78.50 95 ASP A C 1
ATOM 737 O O . ASP A 1 95 ? -8.144 15.699 1.483 1.00 78.50 95 ASP A O 1
ATOM 741 N N . PHE A 1 96 ? -9.879 16.027 2.868 1.00 80.25 96 PHE A N 1
ATOM 742 C CA . PHE A 1 96 ? -9.089 16.074 4.094 1.00 80.25 96 PHE A CA 1
ATOM 743 C C . PHE A 1 96 ? -8.263 14.798 4.303 1.00 80.25 96 PHE A C 1
ATOM 745 O O .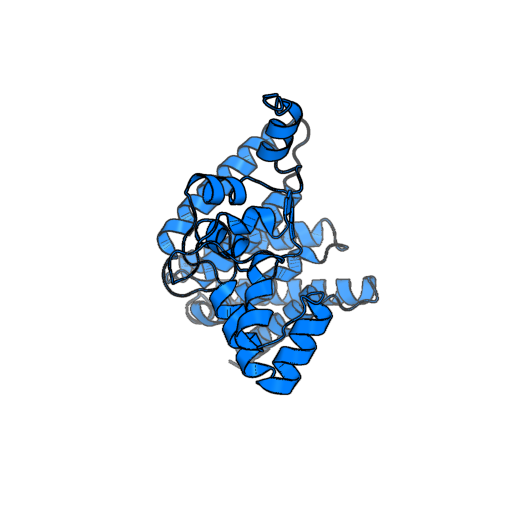 PHE A 1 96 ? -7.044 14.865 4.487 1.00 80.25 96 PHE A O 1
ATOM 752 N N . TYR A 1 97 ? -8.878 13.614 4.219 1.00 83.62 97 TYR A N 1
ATOM 753 C CA . TYR A 1 97 ? -8.150 12.348 4.339 1.00 83.62 97 TYR A CA 1
ATOM 754 C C . TYR A 1 97 ? -7.164 12.113 3.189 1.00 83.62 97 TYR A C 1
ATOM 756 O O . TYR A 1 97 ? -6.227 11.326 3.357 1.00 83.62 97 TYR A O 1
ATOM 764 N N . LYS A 1 98 ? -7.326 12.778 2.039 1.00 81.38 98 LYS A N 1
ATOM 765 C CA . LYS A 1 98 ? -6.424 12.680 0.879 1.00 81.38 98 LYS A CA 1
ATOM 766 C C . LYS A 1 98 ? -5.197 13.585 0.954 1.00 81.38 98 LYS A C 1
ATOM 768 O O . LYS A 1 98 ? -4.228 13.325 0.225 1.00 81.38 98 LYS A O 1
ATOM 773 N N . LEU A 1 99 ? -5.193 14.579 1.845 1.00 77.06 99 LEU A N 1
ATOM 774 C CA . LEU A 1 99 ? -4.041 15.454 2.068 1.00 77.06 99 LEU A CA 1
ATOM 775 C C . LEU A 1 99 ? -2.752 14.635 2.325 1.00 77.06 99 LEU A C 1
ATOM 777 O O . LEU A 1 99 ? -2.817 13.462 2.729 1.00 77.06 99 LEU A O 1
ATOM 781 N N . PRO A 1 100 ? -1.556 15.195 2.051 1.00 73.38 100 PRO A N 1
ATOM 782 C CA . PRO A 1 100 ? -0.299 14.447 2.041 1.00 73.38 100 PRO A CA 1
ATOM 783 C C . PRO A 1 100 ? 0.244 14.097 3.437 1.00 73.38 100 PRO A C 1
ATOM 785 O O . PRO A 1 100 ? 1.445 14.136 3.656 1.00 73.38 100 PRO A O 1
ATOM 788 N N . TRP A 1 101 ? -0.607 13.688 4.378 1.00 77.56 101 TRP A N 1
ATOM 789 C CA . TRP A 1 101 ? -0.215 13.259 5.720 1.00 77.56 101 TRP A CA 1
ATOM 790 C C . TRP A 1 101 ? 0.988 12.305 5.704 1.00 77.56 101 TRP A C 1
ATOM 792 O O . TRP A 1 101 ? 0.973 11.278 5.018 1.00 77.56 101 TRP A O 1
ATOM 802 N N . ARG A 1 102 ? 2.009 12.612 6.515 1.00 77.69 102 ARG A N 1
ATOM 803 C CA . ARG A 1 102 ? 3.183 11.754 6.744 1.00 77.69 102 ARG A CA 1
ATOM 804 C C . ARG A 1 102 ? 2.742 10.371 7.218 1.00 77.69 102 ARG A C 1
ATOM 806 O O . ARG A 1 102 ? 3.263 9.363 6.744 1.00 77.69 102 ARG A O 1
ATOM 813 N N . ARG A 1 103 ? 1.820 10.353 8.186 1.00 74.94 103 ARG A N 1
ATOM 814 C CA . ARG A 1 103 ? 1.145 9.186 8.770 1.00 74.94 103 ARG A CA 1
ATOM 815 C C . ARG A 1 103 ? -0.222 9.613 9.304 1.00 74.94 103 ARG A C 1
ATOM 817 O O . ARG A 1 103 ? -0.387 10.770 9.689 1.00 74.94 103 ARG A O 1
ATOM 824 N N . ILE A 1 104 ? -1.155 8.667 9.346 1.00 80.12 104 ILE A N 1
ATOM 825 C CA . ILE A 1 104 ? -2.448 8.807 10.018 1.00 80.12 104 ILE A CA 1
ATOM 826 C C . ILE A 1 104 ? -2.496 7.741 11.113 1.00 80.12 104 ILE A C 1
ATOM 828 O O . ILE A 1 104 ? -2.334 6.559 10.813 1.00 80.12 104 ILE A O 1
ATOM 832 N N . TYR A 1 105 ? -2.679 8.158 12.361 1.00 69.75 105 TYR A N 1
ATOM 833 C CA . TYR A 1 105 ? -2.901 7.285 13.509 1.00 69.75 105 TYR A CA 1
ATOM 834 C C . TYR A 1 105 ? -4.363 7.377 13.919 1.00 69.75 105 TYR A C 1
ATOM 836 O O . TYR A 1 105 ? -4.907 8.475 14.041 1.00 69.75 105 TYR A O 1
ATOM 844 N N . THR A 1 106 ? -4.997 6.229 14.134 1.00 77.69 106 THR A N 1
ATOM 845 C CA . THR A 1 106 ? -6.394 6.178 14.549 1.00 77.69 106 THR A CA 1
ATOM 846 C C . THR A 1 106 ? -6.612 5.180 15.669 1.00 77.69 106 THR A C 1
ATOM 848 O O . THR A 1 106 ? -5.934 4.157 15.735 1.00 77.69 106 THR A O 1
ATOM 851 N N . THR A 1 107 ? -7.559 5.502 16.545 1.00 75.06 107 THR A N 1
ATOM 852 C CA . THR A 1 107 ? -8.120 4.584 17.543 1.00 75.06 107 THR A CA 1
ATOM 853 C C . THR A 1 107 ? -9.475 4.023 17.104 1.00 75.06 107 THR A C 1
ATOM 855 O O . THR A 1 107 ? -10.137 3.344 17.886 1.00 75.06 107 THR A O 1
ATOM 858 N N . ASN A 1 108 ? -9.908 4.318 15.874 1.00 78.88 108 ASN A N 1
ATOM 859 C CA . ASN A 1 108 ? -11.200 3.895 15.353 1.00 78.88 108 ASN A CA 1
ATOM 860 C C . ASN A 1 108 ? -11.116 2.504 14.725 1.00 78.88 108 ASN A C 1
ATOM 862 O O . ASN A 1 108 ? -10.096 2.126 14.151 1.00 78.88 108 ASN A O 1
ATOM 866 N N . TYR A 1 109 ? -12.231 1.779 14.795 1.00 78.38 109 TYR A N 1
ATOM 867 C CA . TYR A 1 109 ? -12.405 0.474 14.153 1.00 78.38 109 TYR A CA 1
ATOM 868 C C . TYR A 1 109 ? -13.141 0.557 12.803 1.00 78.38 109 TYR A C 1
ATOM 870 O O . TYR A 1 109 ? -13.269 -0.457 12.122 1.00 78.38 109 TYR A O 1
ATOM 878 N N . ASP A 1 110 ? -13.655 1.736 12.433 1.00 85.06 110 ASP A N 1
ATOM 879 C CA . ASP A 1 110 ? -14.319 1.972 11.148 1.00 85.06 110 ASP A CA 1
ATOM 880 C C . ASP A 1 110 ? -13.345 1.965 9.958 1.00 85.06 110 ASP A C 1
ATOM 882 O O . ASP A 1 110 ? -12.126 1.996 10.114 1.00 85.06 110 ASP A O 1
ATOM 886 N N . ASN A 1 111 ? -13.900 1.937 8.746 1.00 83.56 111 ASN A N 1
ATOM 887 C CA . ASN A 1 111 ? -13.157 1.983 7.488 1.00 83.56 111 ASN A CA 1
ATOM 888 C C . ASN A 1 111 ? -13.105 3.398 6.871 1.00 83.56 111 ASN A C 1
ATOM 890 O O . ASN A 1 111 ? -12.935 3.502 5.660 1.00 83.56 111 ASN A O 1
ATOM 894 N N . ALA A 1 112 ? -13.274 4.494 7.629 1.00 86.75 112 ALA A N 1
ATOM 895 C CA . ALA A 1 112 ? -13.373 5.847 7.056 1.00 86.75 112 ALA A CA 1
ATOM 896 C C . ALA A 1 112 ? -12.111 6.269 6.283 1.00 86.75 112 ALA A C 1
ATOM 898 O O . ALA A 1 112 ? -12.199 6.818 5.181 1.00 86.75 112 ALA A O 1
ATOM 899 N N . ILE A 1 113 ? -10.928 5.973 6.831 1.00 85.56 113 ILE A N 1
ATOM 900 C CA . ILE A 1 113 ? -9.642 6.281 6.190 1.00 85.56 113 ILE A CA 1
ATOM 901 C C . ILE A 1 113 ? -9.514 5.483 4.891 1.00 85.56 113 ILE A C 1
ATOM 903 O O . ILE A 1 113 ? -9.184 6.046 3.845 1.00 85.56 113 ILE A O 1
ATOM 907 N N . GLU A 1 114 ? -9.786 4.179 4.949 1.00 82.81 114 GLU A N 1
ATOM 908 C CA . GLU A 1 114 ? -9.776 3.270 3.809 1.00 82.81 114 GLU A CA 1
ATOM 909 C C . GLU A 1 114 ? -10.796 3.668 2.757 1.00 82.81 114 GLU A C 1
ATOM 911 O O . GLU A 1 114 ? -10.468 3.567 1.586 1.00 82.81 114 GLU A O 1
ATOM 916 N N . PHE A 1 115 ? -11.985 4.126 3.150 1.00 85.00 115 PHE A N 1
ATOM 917 C CA . PHE A 1 115 ? -13.061 4.570 2.270 1.00 85.00 115 PHE A CA 1
ATOM 918 C C . PHE A 1 115 ? -12.660 5.845 1.518 1.00 85.00 115 PHE A C 1
ATOM 920 O O . PHE A 1 115 ? -12.673 5.888 0.286 1.00 85.00 115 PHE A O 1
ATOM 927 N N . ALA A 1 116 ? -12.195 6.868 2.241 1.00 85.06 116 ALA A N 1
ATOM 928 C CA . ALA A 1 116 ? -11.758 8.130 1.649 1.00 85.06 116 ALA A CA 1
ATOM 929 C C . ALA A 1 116 ? -10.543 7.950 0.727 1.00 85.06 116 ALA A C 1
ATOM 931 O O . ALA A 1 116 ? -10.458 8.527 -0.363 1.00 85.06 116 ALA A O 1
ATOM 932 N N . ARG A 1 117 ? -9.594 7.109 1.154 1.00 74.00 117 ARG A N 1
ATOM 933 C CA . ARG A 1 117 ? -8.351 6.827 0.425 1.00 74.00 117 ARG A CA 1
ATOM 934 C C . ARG A 1 117 ? -8.481 5.653 -0.544 1.00 74.00 117 ARG A C 1
ATOM 936 O O . ARG A 1 117 ? -7.608 5.469 -1.387 1.00 74.00 117 ARG A O 1
ATOM 943 N N . HIS A 1 118 ? -9.608 4.946 -0.564 1.00 63.88 118 HIS A N 1
ATOM 944 C CA . HIS A 1 118 ? -9.967 4.054 -1.671 1.00 63.88 118 HIS A CA 1
ATOM 945 C C . HIS A 1 118 ? -10.113 4.843 -2.974 1.00 63.88 118 HIS A C 1
ATOM 947 O O . HIS A 1 118 ? -9.790 4.340 -4.050 1.00 63.88 118 HIS A O 1
ATOM 953 N N . SER A 1 119 ? -10.477 6.125 -2.858 1.00 48.53 119 SER A N 1
ATOM 954 C CA . SER A 1 119 ? -10.492 7.087 -3.963 1.00 48.53 119 SER A CA 1
ATOM 955 C C . SER A 1 119 ? -9.132 7.758 -4.224 1.00 48.53 119 SER A C 1
ATOM 957 O O . SER A 1 119 ? -9.017 8.549 -5.154 1.00 48.53 119 SER A O 1
ATOM 959 N N . SER A 1 120 ? -8.103 7.486 -3.411 1.00 40.62 120 SER A N 1
ATOM 960 C CA . SER A 1 120 ? -6.691 7.816 -3.671 1.00 40.62 120 SER A CA 1
ATOM 961 C C . SER A 1 120 ? -5.798 7.267 -2.545 1.00 40.62 120 SER A C 1
ATOM 963 O O . SER A 1 120 ? -5.829 7.785 -1.425 1.00 40.62 120 SER A O 1
ATOM 965 N N . ARG A 1 121 ? -4.946 6.289 -2.881 1.00 35.09 121 ARG A N 1
ATOM 966 C CA . ARG A 1 121 ? -3.959 5.581 -2.030 1.00 35.09 121 ARG A CA 1
ATOM 967 C C . ARG A 1 121 ? -4.437 4.274 -1.381 1.00 35.09 121 ARG A C 1
ATOM 969 O O . ARG A 1 121 ? -4.599 4.178 -0.171 1.00 35.09 121 ARG A O 1
ATOM 976 N N . GLY A 1 122 ? -4.472 3.239 -2.220 1.00 39.19 122 GLY A N 1
ATOM 977 C CA . GLY A 1 122 ? -3.731 1.993 -2.000 1.00 39.19 122 GLY A CA 1
ATOM 978 C C . GLY A 1 122 ? -3.872 1.321 -0.635 1.00 39.19 122 GLY A C 1
ATOM 979 O O . GLY A 1 122 ? -2.964 1.393 0.190 1.00 39.19 122 GLY A O 1
ATOM 980 N N . LYS A 1 123 ? -4.928 0.525 -0.480 1.00 30.50 123 LYS A N 1
ATOM 981 C CA . LYS A 1 123 ? -4.775 -0.834 0.042 1.00 30.50 123 LYS A CA 1
ATOM 982 C C . LYS A 1 123 ? -5.229 -1.799 -1.042 1.00 30.50 123 LYS A C 1
ATOM 984 O O . LYS A 1 123 ? -6.164 -1.523 -1.786 1.00 30.50 123 LYS A O 1
ATOM 989 N N . LEU A 1 124 ? -4.472 -2.882 -1.138 1.00 31.30 124 LEU A N 1
ATOM 990 C CA . LEU A 1 124 ? -4.710 -4.033 -1.983 1.00 31.30 124 LEU A CA 1
ATOM 991 C C . LEU A 1 124 ? -6.186 -4.450 -1.934 1.00 31.30 124 LEU A C 1
ATOM 993 O O . LEU A 1 124 ? -6.713 -4.783 -0.878 1.00 31.30 124 LEU A O 1
ATOM 997 N N . GLY A 1 125 ? -6.784 -4.437 -3.115 1.00 24.45 125 GLY A N 1
ATOM 998 C CA . GLY A 1 125 ? -8.112 -4.913 -3.474 1.00 24.45 125 GLY A CA 1
ATOM 999 C C . GLY A 1 125 ? -8.191 -4.847 -4.997 1.00 24.45 125 GLY A C 1
ATOM 1000 O O . GLY A 1 125 ? -8.965 -4.084 -5.564 1.00 24.45 125 GLY A O 1
ATOM 1001 N N . ILE A 1 126 ? -7.243 -5.511 -5.666 1.00 29.98 126 ILE A N 1
ATOM 1002 C CA . ILE A 1 126 ? -7.140 -5.539 -7.125 1.00 29.98 126 ILE A CA 1
ATOM 1003 C C . ILE A 1 126 ? -8.227 -6.469 -7.654 1.00 29.98 126 ILE A C 1
ATOM 1005 O O . ILE A 1 126 ? -8.091 -7.682 -7.563 1.00 29.98 126 ILE A O 1
ATOM 1009 N N . ALA A 1 127 ? -9.276 -5.872 -8.212 1.00 28.09 127 ALA A N 1
ATOM 1010 C CA . ALA A 1 127 ? -9.923 -6.304 -9.448 1.00 28.09 127 ALA A CA 1
ATOM 1011 C C . ALA A 1 127 ? -10.923 -5.214 -9.876 1.00 28.09 127 ALA A C 1
ATOM 1013 O O . ALA A 1 127 ? -12.054 -5.217 -9.406 1.00 28.09 127 ALA A O 1
ATOM 1014 N N . SER A 1 128 ? -10.479 -4.233 -10.686 1.00 29.59 128 SER A N 1
ATOM 1015 C CA . SER A 1 128 ? -11.266 -3.636 -11.804 1.00 29.59 128 SER A CA 1
ATOM 1016 C C . SER A 1 128 ? -10.854 -2.225 -12.283 1.00 29.59 128 SER A C 1
ATOM 1018 O O . SER A 1 128 ? -11.327 -1.820 -13.335 1.00 29.59 128 SER A O 1
ATOM 1020 N N . THR A 1 129 ? -9.982 -1.448 -11.617 1.00 33.66 129 THR A N 1
ATOM 1021 C CA . THR A 1 129 ? -9.840 0.003 -11.958 1.00 33.66 129 THR A CA 1
ATOM 1022 C C . THR A 1 129 ? -8.406 0.491 -12.184 1.00 33.66 129 THR A C 1
ATOM 1024 O O . THR A 1 129 ? -7.940 1.407 -11.503 1.00 33.66 129 THR A O 1
ATOM 1027 N N . ILE A 1 130 ? -7.649 -0.160 -13.064 1.00 38.88 130 ILE A N 1
ATOM 1028 C CA . ILE A 1 130 ? -6.185 -0.078 -12.990 1.00 38.88 130 ILE A CA 1
ATOM 1029 C C . ILE A 1 130 ? -5.515 0.719 -14.136 1.00 38.88 130 ILE A C 1
ATOM 1031 O O . ILE A 1 130 ? -4.477 1.325 -13.895 1.00 38.88 130 ILE A O 1
ATOM 1035 N N . ALA A 1 131 ? -6.132 0.904 -15.307 1.00 37.12 131 ALA A N 1
ATOM 1036 C CA . ALA A 1 131 ? -5.492 1.670 -16.392 1.00 37.12 131 ALA A CA 1
ATOM 1037 C C . ALA A 1 131 ? -5.318 3.178 -16.080 1.00 37.12 131 ALA A C 1
ATOM 1039 O O . ALA A 1 131 ? -4.226 3.724 -16.228 1.00 37.12 131 ALA A O 1
ATOM 1040 N N . SER A 1 132 ? -6.358 3.857 -15.579 1.00 38.25 132 SER A N 1
ATOM 1041 C CA . SER A 1 132 ? -6.325 5.314 -15.339 1.00 38.25 132 SER A CA 1
ATOM 1042 C C . SER A 1 132 ? -5.406 5.727 -14.179 1.00 38.25 132 SER A C 1
ATOM 1044 O O . SER A 1 132 ? -4.886 6.836 -14.159 1.00 38.25 132 SER A O 1
ATOM 1046 N N . LYS A 1 133 ? -5.152 4.825 -13.220 1.00 57.56 133 LYS A N 1
ATOM 1047 C CA . LYS A 1 133 ? -4.380 5.127 -12.000 1.00 57.56 133 LYS A CA 1
ATOM 1048 C C . LYS A 1 133 ? -2.866 5.126 -12.223 1.00 57.56 133 LYS A C 1
ATOM 1050 O O . LYS A 1 133 ? -2.148 5.765 -11.454 1.00 57.56 133 LYS A O 1
ATOM 1055 N N . PHE A 1 134 ? -2.369 4.429 -13.248 1.00 63.69 134 PHE A N 1
ATOM 1056 C CA . PHE A 1 134 ? -0.933 4.382 -13.536 1.00 63.69 134 PHE A CA 1
ATOM 1057 C C . PHE A 1 134 ? -0.417 5.690 -14.141 1.00 63.69 134 PHE A C 1
ATOM 1059 O O . PHE A 1 134 ? 0.625 6.175 -13.705 1.00 63.69 134 PHE A O 1
ATOM 1066 N N . SER A 1 135 ? -1.171 6.306 -15.056 1.00 59.88 135 SER A N 1
ATOM 1067 C CA . SER A 1 135 ? -0.816 7.604 -15.655 1.00 59.88 135 SER A CA 1
ATOM 1068 C C . SER A 1 135 ? -0.742 8.726 -14.608 1.00 59.88 135 SER A C 1
ATOM 1070 O O . SER A 1 135 ? 0.226 9.492 -14.554 1.00 59.88 135 SER A O 1
ATOM 1072 N N . ASP A 1 136 ? -1.728 8.784 -13.709 1.00 56.41 136 ASP A N 1
ATOM 1073 C CA . ASP A 1 136 ? -1.762 9.776 -12.629 1.00 56.41 136 ASP A CA 1
ATOM 1074 C C . ASP A 1 136 ? -0.603 9.586 -11.647 1.00 56.41 136 ASP A C 1
ATOM 1076 O O . ASP A 1 136 ? 0.048 10.545 -11.225 1.00 56.41 136 ASP A O 1
ATOM 1080 N N . ALA A 1 137 ? -0.311 8.331 -11.300 1.00 60.44 137 ALA A N 1
ATOM 1081 C CA . ALA A 1 137 ? 0.814 8.002 -10.442 1.00 60.44 137 ALA A CA 1
ATOM 1082 C C . ALA A 1 137 ? 2.152 8.370 -11.099 1.00 60.44 137 ALA A C 1
ATOM 1084 O O . ALA A 1 137 ? 3.007 8.955 -10.435 1.00 60.44 137 ALA A O 1
ATOM 1085 N N . GLU A 1 138 ? 2.328 8.104 -12.394 1.00 66.25 138 GLU A N 1
ATOM 1086 C CA . GLU A 1 138 ? 3.535 8.485 -13.129 1.00 66.25 138 GLU A CA 1
ATOM 1087 C C . GLU A 1 138 ? 3.732 10.009 -13.142 1.00 66.25 138 GLU A C 1
ATOM 1089 O O . GLU A 1 138 ? 4.831 10.499 -12.872 1.00 66.25 138 GLU A O 1
ATOM 1094 N N . THR A 1 139 ? 2.655 10.769 -13.356 1.00 66.50 139 THR A N 1
ATOM 1095 C CA . THR A 1 139 ? 2.661 12.238 -13.268 1.00 66.50 139 THR A CA 1
ATOM 1096 C C . THR A 1 139 ? 3.051 12.711 -11.866 1.00 66.50 139 THR A C 1
ATOM 1098 O O . THR A 1 139 ? 3.895 13.597 -11.710 1.00 66.50 139 THR A O 1
ATOM 1101 N N . ALA A 1 140 ? 2.509 12.084 -10.821 1.00 59.47 140 ALA A N 1
ATOM 1102 C CA . ALA A 1 140 ? 2.866 12.403 -9.443 1.00 59.47 140 ALA A CA 1
ATOM 1103 C C . ALA A 1 140 ? 4.350 12.125 -9.142 1.00 59.47 140 ALA A C 1
ATOM 1105 O O . ALA A 1 140 ? 4.998 12.937 -8.476 1.00 59.47 140 ALA A O 1
ATOM 1106 N N . PHE A 1 141 ? 4.911 11.023 -9.651 1.00 69.12 141 PHE A N 1
ATOM 1107 C CA . PHE A 1 141 ? 6.338 10.729 -9.511 1.00 69.12 141 PHE A CA 1
ATOM 1108 C C . PHE A 1 141 ? 7.209 11.736 -10.262 1.00 69.12 141 PHE A C 1
ATOM 1110 O O . PHE A 1 141 ? 8.172 12.233 -9.679 1.00 69.12 141 PHE A O 1
ATOM 1117 N N . LYS A 1 142 ? 6.849 12.109 -11.498 1.00 72.06 142 LYS A N 1
ATOM 1118 C CA . LYS A 1 142 ? 7.546 13.159 -12.266 1.00 72.06 142 LYS A CA 1
ATOM 1119 C C . LYS A 1 142 ? 7.608 14.473 -11.484 1.00 72.06 142 LYS A C 1
ATOM 1121 O O . LYS A 1 142 ? 8.689 15.031 -11.304 1.00 72.06 142 LYS A O 1
ATOM 1126 N N . ASN A 1 143 ? 6.479 14.906 -10.925 1.00 60.28 143 ASN A N 1
ATOM 1127 C CA . ASN A 1 143 ? 6.405 16.121 -10.112 1.00 60.28 143 ASN A CA 1
ATOM 1128 C C . ASN A 1 143 ? 7.232 16.014 -8.820 1.00 60.28 143 ASN A C 1
ATOM 1130 O O . ASN A 1 143 ? 7.913 16.967 -8.436 1.00 60.28 143 ASN A O 1
ATOM 1134 N N . ALA A 1 144 ? 7.209 14.856 -8.153 1.00 60.06 144 ALA A N 1
ATOM 1135 C CA . ALA A 1 144 ? 8.005 14.618 -6.951 1.00 60.06 144 ALA A CA 1
ATOM 1136 C C . ALA A 1 144 ? 9.513 14.685 -7.241 1.00 60.06 144 ALA A C 1
ATOM 1138 O O . ALA A 1 144 ? 10.246 15.333 -6.493 1.00 60.06 144 ALA A O 1
ATOM 1139 N N . TYR A 1 145 ? 9.969 14.070 -8.337 1.00 74.94 145 TYR A N 1
ATOM 1140 C CA . TYR A 1 145 ? 11.362 14.150 -8.779 1.00 74.94 145 TYR A CA 1
ATOM 1141 C C . TYR A 1 145 ? 11.767 15.578 -9.137 1.00 74.94 145 TYR A C 1
ATOM 1143 O O . TYR A 1 145 ? 12.806 16.037 -8.671 1.00 74.94 145 TYR A O 1
ATOM 1151 N N . ALA A 1 146 ? 10.944 16.298 -9.906 1.00 70.31 146 ALA A N 1
ATOM 1152 C CA . ALA A 1 146 ? 11.220 17.684 -10.278 1.00 70.31 146 ALA A CA 1
ATOM 1153 C C . ALA A 1 146 ? 11.408 18.576 -9.039 1.00 70.31 146 ALA A C 1
ATOM 1155 O O . ALA A 1 146 ? 12.397 19.301 -8.937 1.00 70.31 146 ALA A O 1
ATOM 1156 N N . ARG A 1 147 ? 10.510 18.455 -8.052 1.00 66.00 147 ARG A N 1
ATOM 1157 C CA . ARG A 1 147 ? 10.575 19.217 -6.796 1.00 66.00 147 ARG A CA 1
ATOM 1158 C C . ARG A 1 147 ? 11.764 18.836 -5.913 1.00 66.00 147 ARG A C 1
ATOM 1160 O O . ARG A 1 147 ? 12.286 19.679 -5.191 1.00 66.00 147 ARG A O 1
ATOM 1167 N N . GLU A 1 148 ? 12.163 17.568 -5.891 1.00 73.62 148 GLU A N 1
ATOM 1168 C CA . GLU A 1 148 ? 13.317 17.137 -5.094 1.00 73.62 148 GLU A CA 1
ATOM 1169 C C . GLU A 1 148 ? 14.630 17.590 -5.733 1.00 73.62 148 GLU A C 1
ATOM 1171 O O . GLU A 1 148 ? 15.512 18.094 -5.042 1.00 73.62 148 GLU A O 1
ATOM 1176 N N . ASN A 1 149 ? 14.729 17.471 -7.056 1.00 85.56 149 ASN A N 1
ATOM 1177 C CA . ASN A 1 149 ? 15.912 17.857 -7.816 1.00 85.56 149 ASN A CA 1
ATOM 1178 C C . ASN A 1 149 ? 16.112 19.377 -7.879 1.00 85.56 149 ASN A C 1
ATOM 1180 O O . ASN A 1 149 ? 17.236 19.819 -8.084 1.00 85.56 149 ASN A O 1
ATOM 1184 N N . SER A 1 150 ? 15.065 20.179 -7.654 1.00 84.12 150 SER A N 1
ATOM 1185 C CA . SER A 1 150 ? 15.184 21.640 -7.571 1.00 84.12 150 SER A CA 1
ATOM 1186 C C . SER A 1 150 ? 15.794 22.141 -6.253 1.00 84.12 150 SER A C 1
ATOM 1188 O O . SER A 1 150 ? 15.970 23.345 -6.079 1.00 84.12 150 SER A O 1
ATOM 1190 N N . LYS A 1 151 ? 16.071 21.260 -5.284 1.00 84.75 151 LYS A N 1
ATOM 1191 C CA . LYS A 1 151 ? 16.698 21.628 -4.005 1.00 84.75 151 LYS A CA 1
ATOM 1192 C C . LYS A 1 151 ? 18.216 21.715 -4.150 1.00 84.75 151 LYS A C 1
ATOM 1194 O O . LYS A 1 151 ? 18.812 20.990 -4.935 1.00 84.75 151 LYS A O 1
ATOM 1199 N N . SER A 1 152 ? 18.866 22.513 -3.300 1.00 88.69 152 SER A N 1
ATOM 1200 C CA . SER A 1 152 ? 20.336 22.624 -3.261 1.00 88.69 152 SER A CA 1
ATOM 1201 C C . SER A 1 152 ? 21.047 21.311 -2.904 1.00 88.69 152 SER A C 1
ATOM 1203 O O . SER A 1 152 ? 22.204 21.112 -3.265 1.00 88.69 152 SER A O 1
ATOM 1205 N N . ARG A 1 153 ? 20.364 20.406 -2.189 1.00 88.62 153 ARG A N 1
ATOM 1206 C CA . ARG A 1 153 ? 20.841 19.057 -1.849 1.00 88.62 153 ARG A CA 1
ATOM 1207 C C . ARG A 1 153 ? 19.716 18.029 -2.035 1.00 88.62 153 ARG A C 1
ATOM 1209 O O . ARG A 1 153 ? 19.040 17.699 -1.058 1.00 88.62 153 ARG A O 1
ATOM 1216 N N . PRO A 1 154 ? 19.486 17.537 -3.263 1.00 83.75 154 PRO A N 1
ATOM 1217 C CA . PRO A 1 154 ? 18.424 16.574 -3.545 1.00 83.75 154 PRO A CA 1
ATOM 1218 C C . PRO A 1 154 ? 18.618 15.245 -2.804 1.00 83.75 154 PRO A C 1
ATOM 1220 O O . PRO A 1 154 ? 19.722 14.697 -2.753 1.00 83.75 154 PRO A O 1
ATOM 1223 N N . ASN A 1 155 ? 17.534 14.679 -2.271 1.00 79.12 155 ASN A N 1
ATOM 1224 C CA . ASN A 1 155 ? 17.516 13.342 -1.685 1.00 79.12 155 ASN A CA 1
ATOM 1225 C C . ASN A 1 155 ? 16.346 12.506 -2.222 1.00 79.12 155 ASN A C 1
ATOM 1227 O O . ASN A 1 155 ? 15.254 12.453 -1.652 1.00 79.12 155 ASN A O 1
ATOM 1231 N N . THR A 1 156 ? 16.607 11.769 -3.300 1.00 79.06 156 THR A N 1
ATOM 1232 C CA . THR A 1 156 ? 15.594 10.958 -3.987 1.00 79.06 156 THR A CA 1
ATOM 1233 C C . THR A 1 156 ? 15.343 9.597 -3.351 1.00 79.06 156 THR A C 1
ATOM 1235 O O . THR A 1 156 ? 14.432 8.906 -3.788 1.00 79.06 156 THR A O 1
ATOM 1238 N N . ILE A 1 157 ? 16.073 9.193 -2.302 1.00 73.25 157 ILE A N 1
ATOM 1239 C CA . ILE A 1 157 ? 16.054 7.811 -1.775 1.00 73.25 157 ILE A CA 1
ATOM 1240 C C . ILE A 1 157 ? 14.629 7.317 -1.504 1.00 73.25 157 ILE A C 1
ATOM 1242 O O . ILE A 1 157 ? 14.266 6.186 -1.824 1.00 73.25 157 ILE A O 1
ATOM 1246 N N . ARG A 1 158 ? 13.790 8.160 -0.895 1.00 66.62 158 ARG A N 1
ATOM 1247 C CA . ARG A 1 158 ? 12.399 7.787 -0.612 1.00 66.62 158 ARG A CA 1
ATOM 1248 C C . ARG A 1 158 ? 11.577 7.680 -1.893 1.00 66.62 158 ARG A C 1
ATOM 1250 O O . ARG A 1 158 ? 10.827 6.721 -2.022 1.00 66.62 158 ARG A O 1
ATOM 1257 N N . ILE A 1 159 ? 11.729 8.632 -2.811 1.00 67.94 159 ILE A N 1
ATOM 1258 C CA . ILE A 1 159 ? 11.010 8.667 -4.091 1.00 67.94 159 ILE A CA 1
ATOM 1259 C C . ILE A 1 159 ? 11.375 7.433 -4.921 1.00 67.94 159 ILE A C 1
ATOM 1261 O O . ILE A 1 159 ? 10.477 6.721 -5.355 1.00 67.94 159 ILE A O 1
ATOM 1265 N N . ASP A 1 160 ? 12.667 7.111 -5.011 1.00 76.69 160 ASP A N 1
ATOM 1266 C CA . ASP A 1 160 ? 13.200 5.943 -5.716 1.00 76.69 160 ASP A CA 1
ATOM 1267 C C . ASP A 1 160 ? 12.598 4.635 -5.191 1.00 76.69 160 ASP A C 1
ATOM 1269 O O . ASP A 1 160 ? 12.180 3.793 -5.978 1.00 76.69 160 ASP A O 1
ATOM 1273 N N . ASN A 1 161 ? 12.489 4.473 -3.866 1.00 70.19 161 ASN A N 1
ATOM 1274 C CA . ASN A 1 161 ? 11.890 3.276 -3.264 1.00 70.19 161 ASN A CA 1
ATOM 1275 C C . ASN A 1 161 ? 10.401 3.118 -3.615 1.00 70.19 161 ASN A C 1
ATOM 1277 O O . ASN A 1 161 ? 9.946 2.016 -3.926 1.00 70.19 161 ASN A O 1
ATOM 1281 N N . TYR A 1 162 ? 9.628 4.207 -3.563 1.00 71.00 162 TYR A N 1
ATOM 1282 C CA . TYR A 1 162 ? 8.209 4.164 -3.927 1.00 71.00 162 TYR A CA 1
ATOM 1283 C C . TYR A 1 162 ? 8.013 3.959 -5.429 1.00 71.00 162 TYR A C 1
ATOM 1285 O O . TYR A 1 162 ? 7.134 3.194 -5.822 1.00 71.00 162 TYR A O 1
ATOM 1293 N N . TYR A 1 163 ? 8.838 4.604 -6.254 1.00 77.12 163 TYR A N 1
ATOM 1294 C CA . TYR A 1 163 ? 8.743 4.505 -7.703 1.00 77.12 163 TYR A CA 1
ATOM 1295 C C . TYR A 1 163 ? 9.153 3.118 -8.202 1.00 77.12 163 TYR A C 1
ATOM 1297 O O . TYR A 1 163 ? 8.451 2.534 -9.021 1.00 77.12 163 TYR A O 1
ATOM 1305 N N . ALA A 1 164 ? 10.206 2.533 -7.623 1.00 81.62 164 ALA A N 1
ATOM 1306 C CA . ALA A 1 164 ? 10.603 1.154 -7.882 1.00 81.62 164 ALA A CA 1
ATOM 1307 C C . ALA A 1 164 ? 9.442 0.178 -7.657 1.00 81.62 164 ALA A C 1
ATOM 1309 O O . ALA A 1 164 ? 9.103 -0.614 -8.534 1.00 81.62 164 ALA A O 1
ATOM 1310 N N . ARG A 1 165 ? 8.784 0.275 -6.496 1.00 75.88 165 ARG A N 1
ATOM 1311 C CA . ARG A 1 165 ? 7.634 -0.570 -6.172 1.00 75.88 165 ARG A CA 1
ATOM 1312 C C . ARG A 1 165 ? 6.470 -0.347 -7.136 1.00 75.88 165 ARG A C 1
ATOM 1314 O O . ARG A 1 165 ? 5.898 -1.318 -7.615 1.00 75.88 165 ARG A O 1
ATOM 1321 N N . PHE A 1 166 ? 6.147 0.911 -7.425 1.00 79.69 166 PHE A N 1
ATOM 1322 C CA . PHE A 1 166 ? 5.108 1.267 -8.386 1.00 79.69 166 PHE A CA 1
ATOM 1323 C C . PHE A 1 166 ? 5.357 0.632 -9.757 1.00 79.69 166 PHE A C 1
ATOM 1325 O O . PHE A 1 166 ? 4.452 0.018 -10.310 1.00 79.69 166 PHE A O 1
ATOM 1332 N N . GLN A 1 167 ? 6.579 0.726 -10.284 1.00 84.75 167 GLN A N 1
ATOM 1333 C CA . GLN A 1 167 ? 6.910 0.150 -11.585 1.00 84.75 167 GLN A CA 1
ATOM 1334 C C . GLN A 1 167 ? 6.799 -1.377 -11.590 1.00 84.75 167 GLN A C 1
ATOM 1336 O O . GLN A 1 167 ? 6.317 -1.934 -12.570 1.00 84.75 167 GLN A O 1
ATOM 1341 N N . LEU A 1 168 ? 7.173 -2.052 -10.499 1.00 84.69 168 LEU A N 1
ATOM 1342 C CA . LEU A 1 168 ? 7.020 -3.506 -10.378 1.00 84.69 168 LEU A CA 1
ATOM 1343 C C . LEU A 1 168 ? 5.547 -3.932 -10.273 1.00 84.69 168 LEU A C 1
ATOM 1345 O O . LEU A 1 168 ? 5.151 -4.915 -10.894 1.00 84.69 168 LEU A O 1
ATOM 1349 N N . GLU A 1 169 ? 4.724 -3.191 -9.527 1.00 80.19 169 GLU A N 1
ATOM 1350 C CA . GLU A 1 169 ? 3.275 -3.433 -9.459 1.00 80.19 169 GLU A CA 1
ATOM 1351 C C . GLU A 1 169 ? 2.595 -3.154 -10.810 1.00 80.19 169 GLU A C 1
ATOM 1353 O O . GLU A 1 169 ? 1.729 -3.918 -11.232 1.00 80.19 169 GLU A O 1
ATOM 1358 N N . HIS A 1 170 ? 3.024 -2.105 -11.517 1.00 83.00 170 HIS A N 1
ATOM 1359 C CA . HIS A 1 170 ? 2.544 -1.777 -12.857 1.00 83.00 170 HIS A CA 1
ATOM 1360 C C . HIS A 1 170 ? 2.920 -2.865 -13.867 1.00 83.00 170 HIS A C 1
ATOM 1362 O O . HIS A 1 170 ? 2.057 -3.332 -14.608 1.00 83.00 170 HIS A O 1
ATOM 1368 N N . ALA A 1 171 ? 4.173 -3.329 -13.835 1.00 88.19 171 ALA A N 1
ATOM 1369 C CA . ALA A 1 171 ? 4.658 -4.417 -14.676 1.00 88.19 171 ALA A CA 1
ATOM 1370 C C . ALA A 1 171 ? 3.853 -5.706 -14.476 1.00 88.19 171 ALA A C 1
ATOM 1372 O O . ALA A 1 171 ? 3.541 -6.377 -15.447 1.00 88.19 171 ALA A O 1
ATOM 1373 N N . ALA A 1 172 ? 3.502 -6.044 -13.232 1.00 84.12 172 ALA A N 1
ATOM 1374 C CA . ALA A 1 172 ? 2.709 -7.234 -12.929 1.00 84.12 172 ALA A CA 1
ATOM 1375 C C . ALA A 1 172 ? 1.245 -7.128 -13.395 1.00 84.12 172 ALA A C 1
ATOM 1377 O O . ALA A 1 172 ? 0.553 -8.145 -13.473 1.00 84.12 172 ALA A O 1
ATOM 1378 N N . TRP A 1 173 ? 0.751 -5.913 -13.655 1.00 83.06 173 TRP A N 1
ATOM 1379 C CA . TRP A 1 173 ? -0.645 -5.694 -14.012 1.00 83.06 173 TRP A CA 1
ATOM 1380 C C . TRP A 1 173 ? -0.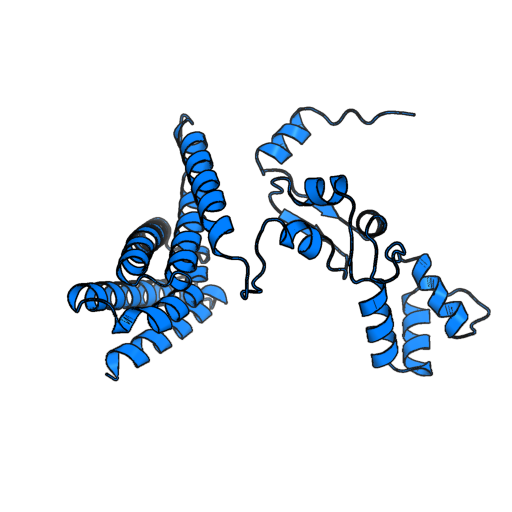903 -5.630 -15.513 1.00 83.06 173 TRP A C 1
ATOM 1382 O O . TRP A 1 173 ? -1.895 -6.197 -15.968 1.00 83.06 173 TRP A O 1
ATOM 1392 N N . ILE A 1 174 ? -0.061 -4.934 -16.275 1.00 83.56 174 ILE A N 1
ATOM 1393 C CA . ILE A 1 174 ? -0.289 -4.735 -17.715 1.00 83.56 174 ILE A CA 1
ATOM 1394 C C . ILE A 1 174 ? -0.246 -6.053 -18.486 1.00 83.56 174 ILE A C 1
ATOM 1396 O O . ILE A 1 174 ? 0.265 -7.048 -17.988 1.00 83.56 174 ILE A O 1
ATOM 1400 N N . ASP A 1 175 ? -0.799 -6.090 -19.695 1.00 86.88 175 ASP A N 1
ATOM 1401 C CA . ASP A 1 175 ? -0.833 -7.321 -20.497 1.00 86.88 175 ASP A CA 1
ATOM 1402 C C . ASP A 1 175 ? 0.389 -7.472 -21.417 1.00 86.88 175 ASP A C 1
ATOM 1404 O O . ASP A 1 175 ? 0.846 -8.587 -21.659 1.00 86.88 175 ASP A O 1
ATOM 1408 N N . GLY A 1 176 ? 0.978 -6.364 -21.881 1.00 92.44 176 GLY A N 1
ATOM 1409 C CA . GLY A 1 176 ? 2.114 -6.390 -22.806 1.00 92.44 176 GLY A CA 1
ATOM 1410 C C . GLY A 1 176 ? 3.418 -6.853 -22.150 1.00 92.44 176 GLY A C 1
ATOM 1411 O O . GLY A 1 176 ? 3.993 -6.115 -21.349 1.00 92.44 176 GLY A O 1
ATOM 1412 N N . ALA A 1 177 ? 3.923 -8.031 -22.536 1.00 92.50 177 ALA A N 1
ATOM 1413 C CA . ALA A 1 177 ? 5.136 -8.634 -21.971 1.00 92.50 177 ALA A CA 1
ATOM 1414 C C . ALA A 1 177 ? 6.383 -7.743 -22.121 1.00 92.50 177 ALA A C 1
ATOM 1416 O O . ALA A 1 177 ? 7.081 -7.514 -21.131 1.00 92.50 177 ALA A O 1
ATOM 1417 N N . ASP A 1 178 ? 6.614 -7.154 -23.297 1.00 94.25 178 ASP A N 1
ATOM 1418 C CA . ASP A 1 178 ? 7.765 -6.267 -23.532 1.00 94.25 178 ASP A CA 1
ATOM 1419 C C . ASP A 1 178 ? 7.700 -5.003 -22.669 1.00 94.25 178 ASP A C 1
ATOM 1421 O O . ASP A 1 178 ? 8.695 -4.530 -22.115 1.00 94.25 178 ASP A O 1
ATOM 1425 N N . GLN A 1 179 ? 6.503 -4.424 -22.542 1.00 93.44 179 GLN A N 1
ATOM 1426 C CA . GLN A 1 179 ? 6.298 -3.249 -21.702 1.00 93.44 179 GLN A CA 1
ATOM 1427 C C . GLN A 1 179 ? 6.456 -3.611 -20.221 1.00 93.44 179 GLN A C 1
ATOM 1429 O O . GLN A 1 179 ? 7.052 -2.835 -19.469 1.00 93.44 179 GLN A O 1
ATOM 1434 N N . ALA A 1 180 ? 6.003 -4.801 -19.816 1.00 93.44 180 ALA A N 1
ATOM 1435 C CA . ALA A 1 180 ? 6.185 -5.315 -18.464 1.00 93.44 180 ALA A CA 1
ATOM 1436 C C . ALA A 1 180 ? 7.672 -5.500 -18.158 1.00 93.44 180 ALA A C 1
ATOM 1438 O O . ALA A 1 180 ? 8.125 -5.096 -17.088 1.00 93.44 180 ALA A O 1
ATOM 1439 N N . PHE A 1 181 ? 8.459 -6.003 -19.114 1.00 96.25 181 PHE A N 1
ATOM 1440 C CA . PHE A 1 181 ? 9.902 -6.135 -18.948 1.00 96.25 181 PHE A CA 1
ATOM 1441 C C . PHE A 1 181 ? 10.604 -4.777 -18.812 1.00 96.25 181 PHE A C 1
ATOM 1443 O O . PHE A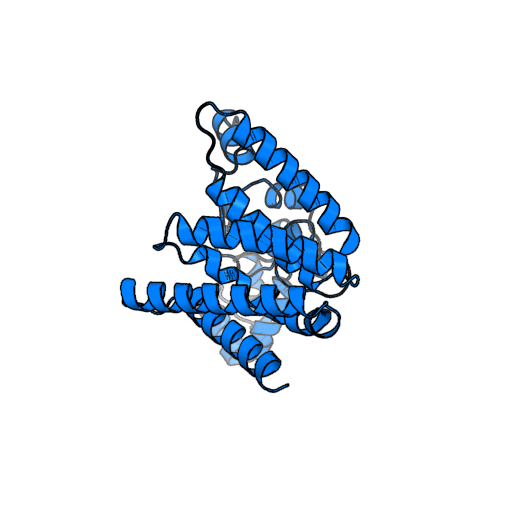 1 181 ? 11.453 -4.601 -17.936 1.00 96.25 181 PHE A O 1
ATOM 1450 N N . ARG A 1 182 ? 10.221 -3.771 -19.612 1.00 95.56 182 ARG A N 1
ATOM 1451 C CA . ARG A 1 182 ? 10.770 -2.406 -19.486 1.00 95.56 182 ARG A CA 1
ATOM 1452 C C . ARG A 1 182 ? 10.475 -1.790 -18.117 1.00 95.56 182 ARG A C 1
ATOM 1454 O O . ARG A 1 182 ? 11.376 -1.232 -17.485 1.00 95.56 182 ARG A O 1
ATOM 1461 N N . LEU A 1 183 ? 9.236 -1.915 -17.641 1.00 93.06 183 LEU A N 1
ATOM 1462 C CA . LEU A 1 183 ? 8.838 -1.450 -16.309 1.00 93.06 183 LEU A CA 1
ATOM 1463 C C . LEU A 1 183 ? 9.580 -2.209 -15.205 1.00 93.06 183 LEU A C 1
ATOM 1465 O O . LEU A 1 183 ? 10.086 -1.582 -14.273 1.00 93.06 183 LEU A O 1
ATOM 1469 N N . PHE A 1 184 ? 9.720 -3.530 -15.348 1.00 94.25 184 PHE A N 1
ATOM 1470 C CA . PHE A 1 184 ? 10.534 -4.357 -14.466 1.00 94.25 184 PHE A CA 1
ATOM 1471 C C . PHE A 1 184 ? 11.967 -3.843 -14.398 1.00 94.25 184 PHE A C 1
ATOM 1473 O O . PHE A 1 184 ? 12.427 -3.507 -13.313 1.00 94.25 184 PHE A O 1
ATOM 1480 N N . LYS A 1 185 ? 12.663 -3.712 -15.531 1.00 94.44 185 LYS A N 1
ATOM 1481 C CA . LYS A 1 185 ? 14.056 -3.249 -15.567 1.00 94.44 185 LYS A CA 1
ATOM 1482 C C . LYS A 1 185 ? 14.215 -1.896 -14.892 1.00 94.44 185 LYS A C 1
ATOM 1484 O O . LYS A 1 185 ? 15.117 -1.733 -14.073 1.00 94.44 185 LYS A O 1
ATOM 1489 N N . SER A 1 186 ? 13.333 -0.947 -15.196 1.00 91.94 186 SER A N 1
ATOM 1490 C CA . SER A 1 186 ? 13.370 0.379 -14.580 1.00 91.94 186 SER A CA 1
ATOM 1491 C C . SER A 1 186 ? 13.185 0.301 -13.058 1.00 91.94 186 SER A C 1
ATOM 1493 O O . SER A 1 186 ? 14.023 0.805 -12.305 1.00 91.94 186 SER A O 1
ATOM 1495 N N . GLY A 1 187 ? 12.136 -0.384 -12.595 1.00 89.50 187 GLY A N 1
ATOM 1496 C CA . GLY A 1 187 ? 11.809 -0.449 -11.172 1.00 89.50 187 GLY A CA 1
ATOM 1497 C C . GLY A 1 187 ? 12.831 -1.252 -10.377 1.00 89.50 187 GLY A C 1
ATOM 1498 O O . GLY A 1 187 ? 13.253 -0.853 -9.292 1.00 89.50 187 GLY A O 1
ATOM 1499 N N . PHE A 1 188 ? 13.289 -2.361 -10.947 1.00 89.62 188 PHE A N 1
ATOM 1500 C CA . PHE A 1 188 ? 14.251 -3.261 -10.332 1.00 89.62 188 PHE A CA 1
ATOM 1501 C C . PHE A 1 188 ? 15.647 -2.639 -10.233 1.00 89.62 188 PHE A C 1
ATOM 1503 O O . PHE A 1 188 ? 16.306 -2.784 -9.206 1.00 89.62 188 PHE A O 1
ATOM 1510 N N . ASN A 1 189 ? 16.083 -1.872 -11.237 1.00 89.81 189 ASN A N 1
ATOM 1511 C CA . ASN A 1 189 ? 17.347 -1.136 -11.165 1.00 89.81 189 ASN A CA 1
ATOM 1512 C C . ASN A 1 189 ? 17.330 -0.090 -10.041 1.00 89.81 189 ASN A C 1
ATOM 1514 O O . ASN A 1 189 ? 18.304 0.032 -9.294 1.00 89.81 189 ASN A O 1
ATOM 1518 N N . LEU A 1 190 ? 16.222 0.644 -9.885 1.00 86.56 190 LEU A N 1
ATOM 1519 C CA . LEU A 1 190 ? 16.052 1.584 -8.775 1.00 86.56 190 LEU A CA 1
ATOM 1520 C C . LEU A 1 190 ? 16.054 0.861 -7.429 1.00 86.56 190 LEU A C 1
ATOM 1522 O O . LEU A 1 190 ? 16.731 1.308 -6.505 1.00 86.56 190 LEU A O 1
ATOM 1526 N N . LEU A 1 191 ? 15.351 -0.269 -7.337 1.00 83.69 191 LEU A N 1
ATOM 1527 C CA . LEU A 1 191 ? 15.308 -1.097 -6.138 1.00 83.69 191 LEU A CA 1
ATOM 1528 C C . LEU A 1 191 ? 16.711 -1.545 -5.715 1.00 83.69 191 LEU A C 1
ATOM 1530 O O . LEU A 1 191 ? 17.120 -1.310 -4.577 1.00 83.69 191 LEU A O 1
ATOM 1534 N N . LEU A 1 192 ? 17.465 -2.136 -6.645 1.00 83.88 192 LEU A N 1
ATOM 1535 C CA . LEU A 1 192 ? 18.834 -2.577 -6.401 1.00 83.88 192 LEU A CA 1
ATOM 1536 C C . LEU A 1 192 ? 19.719 -1.402 -5.990 1.00 83.88 192 LEU A C 1
ATOM 1538 O O . LEU A 1 192 ? 20.402 -1.498 -4.975 1.00 83.88 192 LEU A O 1
ATOM 1542 N N . LYS A 1 193 ? 19.657 -0.266 -6.696 1.00 84.19 193 LYS A N 1
ATOM 1543 C CA . LYS A 1 193 ? 20.415 0.942 -6.332 1.00 84.19 193 LYS A CA 1
ATOM 1544 C C . LYS A 1 193 ? 20.195 1.342 -4.870 1.00 84.19 193 LYS A C 1
ATOM 1546 O O . LYS A 1 193 ? 21.155 1.717 -4.204 1.00 84.19 193 LYS A O 1
ATOM 1551 N N . GLN A 1 194 ? 18.964 1.256 -4.358 1.00 78.19 194 GLN A N 1
ATOM 1552 C CA . GLN A 1 194 ? 18.694 1.574 -2.952 1.00 78.19 194 GLN A CA 1
ATOM 1553 C C . GLN A 1 194 ? 19.242 0.509 -1.995 1.00 78.19 194 GLN A C 1
ATOM 1555 O O . GLN A 1 194 ? 19.824 0.871 -0.976 1.00 78.19 194 GLN A O 1
ATOM 1560 N N . ILE A 1 195 ? 19.112 -0.776 -2.337 1.00 74.50 195 ILE A N 1
ATOM 1561 C CA . ILE A 1 195 ? 19.648 -1.892 -1.537 1.00 74.50 195 ILE A CA 1
ATOM 1562 C C . ILE A 1 195 ? 21.176 -1.822 -1.436 1.00 74.50 195 ILE A C 1
ATOM 1564 O O . ILE A 1 195 ? 21.728 -2.025 -0.361 1.00 74.50 195 ILE A O 1
ATOM 1568 N N . PHE A 1 196 ? 21.864 -1.506 -2.534 1.00 73.56 196 PHE A N 1
ATOM 1569 C CA . PHE A 1 196 ? 23.323 -1.374 -2.554 1.00 73.56 196 PHE A CA 1
ATOM 1570 C C . PHE A 1 196 ? 23.824 -0.102 -1.857 1.00 73.56 196 PHE A C 1
ATOM 1572 O O . PHE A 1 196 ? 24.974 -0.065 -1.429 1.00 73.56 196 PHE A O 1
ATOM 1579 N N . LYS A 1 197 ? 22.990 0.941 -1.743 1.00 73.56 197 LYS A N 1
ATOM 1580 C CA . LYS A 1 197 ? 23.370 2.216 -1.116 1.00 73.56 197 LYS A CA 1
ATOM 1581 C C . LYS A 1 197 ? 23.258 2.196 0.411 1.00 73.56 197 LYS A C 1
ATOM 1583 O O . LYS A 1 197 ? 24.015 2.901 1.069 1.00 73.56 197 LYS A O 1
ATOM 1588 N N . ASP A 1 198 ? 22.308 1.447 0.969 1.00 66.75 198 ASP A N 1
ATOM 1589 C CA . ASP A 1 198 ? 22.127 1.306 2.418 1.00 66.75 198 ASP A CA 1
ATOM 1590 C C . ASP A 1 198 ? 21.566 -0.087 2.742 1.00 66.75 198 ASP A C 1
ATOM 1592 O O . ASP A 1 198 ? 20.354 -0.328 2.718 1.00 66.75 198 ASP A O 1
ATOM 1596 N N . ASP A 1 199 ? 22.478 -1.006 3.048 1.00 61.41 199 ASP A N 1
ATOM 1597 C CA . ASP A 1 199 ? 22.205 -2.414 3.333 1.00 61.41 199 ASP A CA 1
ATOM 1598 C C . ASP A 1 199 ? 21.617 -2.650 4.737 1.00 61.41 199 ASP A C 1
ATOM 1600 O O . ASP A 1 199 ? 21.429 -3.795 5.136 1.00 61.41 199 ASP A O 1
ATOM 1604 N N . ASN A 1 200 ? 21.291 -1.596 5.496 1.00 62.94 200 ASN A N 1
ATOM 1605 C CA . ASN A 1 200 ? 20.598 -1.716 6.780 1.00 62.94 200 ASN A CA 1
ATOM 1606 C C . ASN A 1 200 ? 19.070 -1.592 6.639 1.00 62.94 200 ASN A C 1
ATOM 1608 O O . ASN A 1 200 ? 18.333 -1.865 7.588 1.00 62.94 200 ASN A O 1
ATOM 1612 N N . ARG A 1 201 ? 18.537 -1.213 5.469 1.00 67.06 201 ARG A N 1
ATOM 1613 C CA . ARG A 1 201 ? 17.098 -0.931 5.304 1.00 67.06 201 ARG A CA 1
ATOM 1614 C C . ARG A 1 201 ? 16.301 -2.139 4.815 1.00 67.06 201 ARG A C 1
ATOM 1616 O O . ARG A 1 201 ? 16.561 -2.666 3.744 1.00 67.06 201 ARG A O 1
ATOM 1623 N N . HIS A 1 202 ? 15.231 -2.481 5.537 1.00 65.94 202 HIS A N 1
ATOM 1624 C CA . HIS A 1 202 ? 14.298 -3.553 5.158 1.00 65.94 202 HIS A CA 1
ATOM 1625 C C . HIS A 1 202 ? 13.221 -3.119 4.131 1.00 65.94 202 HIS A C 1
ATOM 1627 O O . HIS A 1 202 ? 12.562 -3.955 3.520 1.00 65.94 202 HIS A O 1
ATOM 1633 N N . TYR A 1 203 ? 13.003 -1.813 3.929 1.00 59.06 203 TYR A N 1
ATOM 1634 C CA . TYR A 1 203 ? 11.926 -1.291 3.069 1.00 59.06 203 TYR A CA 1
ATOM 1635 C C . TYR A 1 203 ? 11.959 -1.751 1.597 1.00 59.06 203 TYR A C 1
ATOM 1637 O O . TYR A 1 203 ? 10.876 -1.981 1.050 1.00 59.06 203 TYR A O 1
ATOM 1645 N N . PRO A 1 204 ? 13.130 -1.917 0.947 1.00 63.56 204 PRO A N 1
ATOM 1646 C CA . PRO A 1 204 ? 13.202 -2.446 -0.416 1.00 63.56 204 PRO A CA 1
ATOM 1647 C C . PRO A 1 204 ? 12.594 -3.853 -0.553 1.00 63.56 204 PRO A C 1
ATOM 1649 O O . PRO A 1 204 ? 12.028 -4.202 -1.588 1.00 63.56 204 PRO A O 1
ATOM 1652 N N . PHE A 1 205 ? 12.603 -4.651 0.518 1.00 67.88 205 PHE A N 1
ATOM 1653 C CA . PHE A 1 205 ? 12.124 -6.032 0.478 1.00 67.88 205 PHE A CA 1
ATOM 1654 C C . PHE A 1 205 ? 10.583 -6.153 0.388 1.00 67.88 205 PHE A C 1
ATOM 1656 O O . PHE A 1 205 ? 10.044 -7.234 0.174 1.00 67.88 205 PHE A O 1
ATOM 1663 N N . LYS A 1 206 ? 9.838 -5.038 0.420 1.00 66.50 206 LYS A N 1
ATOM 1664 C CA . LYS A 1 206 ? 8.376 -5.024 0.191 1.00 66.50 206 LYS A CA 1
ATOM 1665 C C . LYS A 1 206 ? 7.956 -5.338 -1.251 1.00 66.50 206 LYS A C 1
ATOM 1667 O O . LYS A 1 206 ? 6.771 -5.536 -1.506 1.00 66.50 206 LYS A O 1
ATOM 1672 N N . ALA A 1 207 ? 8.899 -5.387 -2.192 1.00 68.19 207 ALA A N 1
ATOM 1673 C CA . ALA A 1 207 ? 8.628 -5.635 -3.609 1.00 68.19 207 ALA A CA 1
ATOM 1674 C C . ALA A 1 207 ? 8.390 -7.119 -3.975 1.00 68.19 207 ALA A C 1
ATOM 1676 O O . ALA A 1 207 ? 8.012 -7.407 -5.109 1.00 68.19 207 ALA A O 1
ATOM 1677 N N . GLY A 1 208 ? 8.580 -8.062 -3.040 1.00 68.25 208 GLY A N 1
ATOM 1678 C CA . GLY A 1 208 ? 8.584 -9.505 -3.331 1.00 68.25 208 GLY A CA 1
ATOM 1679 C C . GLY A 1 208 ? 7.302 -10.020 -3.997 1.00 68.25 208 GLY A C 1
ATOM 1680 O O . GLY A 1 208 ? 7.369 -10.720 -5.002 1.00 68.25 208 GLY A O 1
ATOM 1681 N N . ARG A 1 209 ? 6.128 -9.597 -3.508 1.00 69.69 209 ARG A N 1
ATOM 1682 C CA . ARG A 1 209 ? 4.833 -10.019 -4.078 1.00 69.69 209 ARG A CA 1
ATOM 1683 C C . ARG A 1 209 ? 4.628 -9.549 -5.521 1.00 69.69 209 ARG A C 1
ATOM 1685 O O . ARG A 1 209 ? 4.042 -10.272 -6.319 1.00 69.69 209 ARG A O 1
ATOM 1692 N N . ALA A 1 210 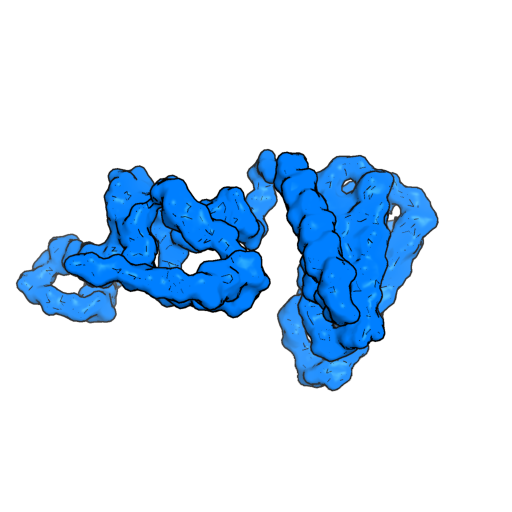? 5.114 -8.354 -5.863 1.00 73.56 210 ALA A N 1
ATOM 1693 C CA . ALA A 1 210 ? 5.002 -7.831 -7.224 1.00 73.56 210 ALA A CA 1
ATOM 1694 C C . ALA A 1 210 ? 5.858 -8.648 -8.204 1.00 73.56 210 ALA A C 1
ATOM 1696 O O . ALA A 1 210 ? 5.405 -8.958 -9.301 1.00 73.56 210 ALA A O 1
ATOM 1697 N N . LEU A 1 211 ? 7.057 -9.070 -7.781 1.00 83.00 211 LEU A N 1
ATOM 1698 C CA . LEU A 1 211 ? 7.928 -9.940 -8.579 1.00 83.00 211 LEU A CA 1
ATOM 1699 C C . LEU A 1 211 ? 7.296 -11.310 -8.841 1.00 83.00 211 LEU A C 1
ATOM 1701 O O . LEU A 1 211 ? 7.412 -11.820 -9.952 1.00 83.00 211 LEU A O 1
ATOM 1705 N N . ALA A 1 212 ? 6.600 -11.882 -7.855 1.00 80.81 212 ALA A N 1
ATOM 1706 C CA . ALA A 1 212 ? 5.906 -13.157 -8.021 1.00 80.81 212 ALA A CA 1
ATOM 1707 C C . ALA A 1 212 ? 4.773 -13.062 -9.056 1.00 80.81 212 ALA A C 1
ATOM 1709 O O . ALA A 1 212 ? 4.697 -13.896 -9.957 1.00 80.81 212 ALA A O 1
ATOM 1710 N N . GLY A 1 213 ? 3.939 -12.017 -8.978 1.00 81.81 213 GLY A N 1
ATOM 1711 C CA . GLY A 1 213 ? 2.880 -11.772 -9.965 1.00 81.81 213 GLY A CA 1
ATOM 1712 C C . GLY A 1 213 ? 3.429 -11.531 -11.375 1.00 81.81 213 GLY A C 1
ATOM 1713 O O . GLY A 1 213 ? 2.948 -12.118 -12.342 1.00 81.81 213 GLY A O 1
ATOM 1714 N N . LEU A 1 214 ? 4.495 -10.735 -11.476 1.00 85.56 214 LEU A N 1
ATOM 1715 C CA . LEU A 1 214 ? 5.196 -10.453 -12.726 1.00 85.56 214 LEU A CA 1
ATOM 1716 C C . LEU A 1 214 ? 5.764 -11.729 -13.367 1.00 85.56 214 LEU A C 1
ATOM 1718 O O . LEU A 1 214 ? 5.509 -11.987 -14.543 1.00 85.56 214 LEU A O 1
ATOM 1722 N N . ALA A 1 215 ? 6.485 -12.548 -12.593 1.00 88.19 215 ALA A N 1
ATOM 1723 C CA . ALA A 1 215 ? 7.014 -13.822 -13.069 1.00 88.19 215 ALA A CA 1
ATOM 1724 C C . ALA A 1 215 ? 5.885 -14.755 -13.514 1.00 88.19 215 ALA A C 1
ATOM 1726 O O . ALA A 1 215 ? 5.987 -15.424 -14.539 1.00 88.19 215 ALA A O 1
ATOM 1727 N N . ALA A 1 216 ? 4.784 -14.780 -12.760 1.00 87.00 216 ALA A N 1
ATOM 1728 C CA . ALA A 1 216 ? 3.679 -15.667 -13.056 1.00 87.00 216 ALA A CA 1
ATOM 1729 C C . ALA A 1 216 ? 2.979 -15.357 -14.379 1.00 87.00 216 ALA A C 1
ATOM 1731 O O . ALA A 1 216 ? 2.559 -16.301 -15.050 1.00 87.00 216 ALA A O 1
ATOM 1732 N N . LYS A 1 217 ? 2.870 -14.071 -14.723 1.00 89.50 217 LYS A N 1
ATOM 1733 C CA . LYS A 1 217 ? 2.147 -13.582 -15.898 1.00 89.50 217 LYS A CA 1
ATOM 1734 C C . LYS A 1 217 ? 3.029 -13.465 -17.145 1.00 89.50 217 LYS A C 1
ATOM 1736 O O . LYS A 1 217 ? 2.600 -13.834 -18.234 1.00 89.50 217 LYS A O 1
ATOM 1741 N N . HIS A 1 218 ? 4.255 -12.962 -17.002 1.00 93.75 218 HIS A N 1
ATOM 1742 C CA . HIS A 1 218 ? 5.048 -12.517 -18.153 1.00 93.75 218 HIS A CA 1
ATOM 1743 C C . HIS A 1 218 ? 6.298 -13.343 -18.444 1.00 93.75 218 HIS A C 1
ATOM 1745 O O . HIS A 1 218 ? 6.751 -13.316 -19.580 1.00 93.75 218 HIS A O 1
ATOM 1751 N N . TYR A 1 219 ? 6.837 -14.092 -17.475 1.00 93.38 219 TYR A N 1
ATOM 1752 C CA . TYR A 1 219 ? 8.151 -14.734 -17.623 1.00 93.38 219 TYR A CA 1
ATOM 1753 C C . TYR A 1 219 ? 8.261 -15.627 -18.865 1.00 93.38 219 TYR A C 1
ATOM 1755 O O . TYR A 1 219 ? 9.222 -15.524 -19.621 1.00 93.38 219 TYR A O 1
ATOM 1763 N N . ASP A 1 220 ? 7.246 -16.458 -19.103 1.00 93.44 220 ASP A N 1
ATOM 1764 C CA . ASP A 1 220 ? 7.217 -17.408 -20.221 1.00 93.44 220 ASP A CA 1
ATOM 1765 C C . ASP A 1 220 ? 7.048 -16.726 -21.594 1.00 93.44 220 ASP A C 1
ATOM 1767 O O . ASP A 1 220 ? 7.264 -17.356 -22.623 1.00 93.44 220 ASP A O 1
ATOM 1771 N N . HIS A 1 221 ? 6.687 -15.439 -21.610 1.00 94.88 221 HIS A N 1
ATOM 1772 C CA . HIS A 1 221 ? 6.485 -14.634 -22.817 1.00 94.88 221 HIS A CA 1
ATOM 1773 C C . HIS A 1 221 ? 7.676 -13.719 -23.136 1.00 94.88 221 HIS A C 1
ATOM 1775 O O . HIS A 1 221 ? 7.643 -12.996 -24.128 1.00 94.88 221 HIS A O 1
ATOM 1781 N N . TRP A 1 222 ? 8.706 -13.710 -22.291 1.00 95.56 222 TRP A N 1
ATOM 1782 C CA . TRP A 1 222 ? 9.926 -12.941 -22.516 1.00 95.56 222 TRP A CA 1
ATOM 1783 C C . TRP A 1 222 ? 10.951 -13.722 -23.332 1.00 95.56 222 TRP A C 1
ATOM 1785 O O . TRP A 1 222 ? 10.971 -14.952 -23.325 1.00 95.56 222 TRP A O 1
ATOM 1795 N N . SER A 1 223 ? 11.856 -13.000 -23.993 1.00 96.62 223 SER A N 1
ATOM 1796 C CA . SER A 1 223 ? 13.001 -13.616 -24.665 1.00 96.62 223 SER A CA 1
ATOM 1797 C C . SER A 1 223 ? 13.939 -14.303 -23.665 1.00 96.62 223 SER A C 1
ATOM 1799 O O . SER A 1 223 ? 13.987 -13.962 -22.480 1.00 96.62 223 SER A O 1
ATOM 1801 N N . THR A 1 224 ? 14.764 -15.236 -24.142 1.00 95.44 224 THR A N 1
ATOM 1802 C CA . THR A 1 224 ? 15.737 -15.948 -23.297 1.00 95.44 224 THR A CA 1
ATOM 1803 C C . THR A 1 224 ? 16.674 -14.992 -22.552 1.00 95.44 224 THR A C 1
ATOM 1805 O O . THR A 1 224 ? 16.951 -15.186 -21.369 1.00 95.44 224 THR A O 1
ATOM 1808 N N . THR A 1 225 ? 17.131 -13.919 -23.203 1.00 95.94 225 THR A N 1
ATOM 1809 C CA . THR A 1 225 ? 17.989 -12.903 -22.572 1.00 95.94 225 THR A CA 1
ATOM 1810 C C . THR A 1 225 ? 17.263 -12.153 -21.454 1.00 95.94 225 THR A C 1
ATOM 1812 O O . THR A 1 225 ? 17.839 -11.874 -20.401 1.00 95.94 225 THR A O 1
ATOM 1815 N N . GLU A 1 226 ? 15.984 -11.841 -21.644 1.00 96.00 226 GLU A N 1
ATOM 1816 C CA . GLU A 1 226 ? 15.158 -11.166 -20.642 1.00 96.00 226 GLU A CA 1
ATOM 1817 C C . GLU A 1 226 ? 14.845 -12.084 -19.455 1.00 96.00 226 GLU A C 1
ATOM 1819 O O . GLU A 1 226 ? 14.991 -11.671 -18.302 1.00 96.00 226 GLU A O 1
ATOM 1824 N N . GLN A 1 227 ? 14.522 -13.352 -19.718 1.00 95.19 227 GLN A N 1
ATOM 1825 C CA . GLN A 1 227 ? 14.351 -14.390 -18.700 1.00 95.19 227 GLN A CA 1
ATOM 1826 C C . GLN A 1 227 ? 15.617 -14.570 -17.854 1.00 95.19 227 GLN A C 1
ATOM 1828 O O . GLN A 1 227 ? 15.539 -14.595 -16.621 1.00 95.19 227 GLN A O 1
ATOM 1833 N N . GLN A 1 228 ? 16.789 -14.627 -18.493 1.00 94.19 228 GLN A N 1
ATOM 1834 C CA . GLN A 1 228 ? 18.086 -14.681 -17.812 1.00 94.19 228 GLN A CA 1
ATOM 1835 C C . GLN A 1 228 ? 18.339 -13.418 -16.980 1.00 94.19 228 GLN A C 1
ATOM 1837 O O . GLN A 1 228 ? 18.750 -13.514 -15.822 1.00 94.19 228 GLN A O 1
ATOM 1842 N N . SER A 1 229 ? 18.042 -12.230 -17.520 1.00 93.75 229 SER A N 1
ATOM 1843 C CA . SER A 1 229 ? 18.167 -10.969 -16.779 1.00 93.75 229 SER A CA 1
ATOM 1844 C C . SER A 1 229 ? 17.251 -10.932 -15.553 1.00 93.75 229 SER A C 1
ATOM 1846 O O . SER A 1 229 ? 17.659 -10.416 -14.511 1.00 93.75 229 SER A O 1
ATOM 1848 N N . PHE A 1 230 ? 16.022 -11.442 -15.658 1.00 93.75 230 PHE A N 1
ATOM 1849 C CA . PHE A 1 230 ? 15.083 -11.508 -14.541 1.00 93.75 230 PHE A CA 1
ATOM 1850 C C . PHE A 1 230 ? 15.558 -12.497 -13.469 1.00 93.75 230 PHE A C 1
ATOM 1852 O O . PHE A 1 230 ? 15.612 -12.146 -12.288 1.00 93.75 230 PHE A O 1
ATOM 1859 N N . ALA A 1 231 ? 15.965 -13.702 -13.877 1.00 92.75 231 ALA A N 1
ATOM 1860 C CA . ALA A 1 231 ? 16.473 -14.735 -12.976 1.00 92.75 231 ALA A CA 1
ATOM 1861 C C . ALA A 1 231 ? 17.742 -14.274 -12.237 1.00 92.75 231 ALA A C 1
ATOM 1863 O O . ALA A 1 231 ? 17.822 -14.378 -11.014 1.00 92.75 231 ALA A O 1
ATOM 1864 N N . GLY A 1 232 ? 18.706 -13.681 -12.951 1.00 91.81 232 GLY A N 1
ATOM 1865 C CA . GLY A 1 232 ? 19.923 -13.125 -12.351 1.00 91.81 232 GLY A CA 1
ATOM 1866 C C . GLY A 1 232 ? 19.631 -11.994 -11.359 1.00 91.81 232 GLY A C 1
ATOM 1867 O O . GLY A 1 232 ? 20.243 -11.918 -10.287 1.00 91.81 232 GLY A O 1
ATOM 1868 N N . GLY A 1 233 ? 18.642 -11.150 -11.670 1.00 90.25 233 GLY A N 1
ATOM 1869 C CA . GLY A 1 233 ? 18.144 -10.126 -10.756 1.00 90.25 233 GLY A CA 1
ATOM 1870 C C . GLY A 1 233 ? 17.543 -10.716 -9.476 1.00 90.25 233 GLY A C 1
ATOM 1871 O O . GLY A 1 233 ? 17.913 -10.299 -8.377 1.00 90.25 233 GLY A O 1
ATOM 1872 N N . CYS A 1 234 ? 16.675 -11.724 -9.604 1.00 90.50 234 CYS A N 1
ATOM 1873 C CA . CYS A 1 234 ? 16.082 -12.437 -8.470 1.00 90.50 234 CYS A CA 1
ATOM 1874 C C . CYS A 1 234 ? 17.150 -13.085 -7.578 1.00 90.50 234 CYS A C 1
ATOM 1876 O O . CYS A 1 234 ? 17.123 -12.895 -6.363 1.00 90.50 234 CYS A O 1
ATOM 1878 N N . SER A 1 235 ? 18.137 -13.764 -8.168 1.00 90.56 235 SER A N 1
ATOM 1879 C CA . SER A 1 235 ? 19.266 -14.356 -7.438 1.00 90.56 235 SER A CA 1
ATOM 1880 C C . SER A 1 235 ? 20.072 -13.311 -6.664 1.00 90.56 235 SER A C 1
ATOM 1882 O O . SER A 1 235 ? 20.406 -13.513 -5.496 1.00 90.56 235 SER A O 1
ATOM 1884 N N . THR A 1 236 ? 20.342 -12.157 -7.283 1.00 89.31 236 THR A N 1
ATOM 1885 C CA . THR A 1 236 ? 21.046 -11.042 -6.628 1.00 89.31 236 THR A CA 1
ATOM 1886 C C . THR A 1 236 ? 20.265 -10.527 -5.420 1.00 89.31 236 THR A C 1
ATOM 1888 O O . THR A 1 236 ? 20.832 -10.309 -4.347 1.00 89.31 236 THR A O 1
ATOM 1891 N N . LEU A 1 237 ? 18.952 -10.358 -5.575 1.00 87.62 237 LEU A N 1
ATOM 1892 C CA . LEU A 1 237 ? 18.076 -9.862 -4.521 1.00 87.62 237 LEU A CA 1
ATOM 1893 C C . LEU A 1 237 ? 17.925 -10.867 -3.369 1.00 87.62 237 LEU A C 1
ATOM 1895 O O . LEU A 1 237 ? 17.968 -10.465 -2.206 1.00 87.62 237 LEU A O 1
ATOM 1899 N N . LEU A 1 238 ? 17.825 -12.164 -3.677 1.00 89.44 238 LEU A N 1
ATOM 1900 C CA . LEU A 1 238 ? 17.803 -13.241 -2.685 1.00 89.44 238 LEU A CA 1
ATOM 1901 C C . LEU A 1 238 ? 19.076 -13.241 -1.837 1.00 89.44 238 LEU A C 1
ATOM 1903 O O . LEU A 1 238 ? 18.989 -13.222 -0.608 1.00 89.44 238 LEU A O 1
ATOM 1907 N N . LYS A 1 239 ? 20.245 -13.181 -2.488 1.00 89.94 239 LYS A N 1
ATOM 1908 C CA . LYS A 1 239 ? 21.539 -13.097 -1.803 1.00 89.94 239 LYS A CA 1
ATOM 1909 C C . LYS A 1 239 ? 21.577 -11.899 -0.853 1.00 89.94 239 LYS A C 1
ATOM 1911 O O . LYS A 1 239 ? 21.940 -12.045 0.311 1.00 89.94 239 LYS A O 1
ATOM 1916 N N . LYS A 1 240 ? 21.125 -10.725 -1.309 1.00 88.00 240 LYS A N 1
ATOM 1917 C CA . LYS A 1 240 ? 21.074 -9.510 -0.479 1.00 88.00 240 LYS A CA 1
ATOM 1918 C C . LYS A 1 240 ? 20.110 -9.622 0.703 1.00 88.00 240 LYS A C 1
ATOM 1920 O O . LYS A 1 240 ? 20.432 -9.151 1.789 1.00 88.00 240 LYS A O 1
ATOM 1925 N N . ALA A 1 241 ? 18.955 -10.258 0.524 1.00 87.75 241 ALA A N 1
ATOM 1926 C CA . ALA A 1 241 ? 18.000 -10.492 1.609 1.00 87.75 241 ALA A CA 1
ATOM 1927 C C . ALA A 1 241 ? 18.570 -11.422 2.695 1.00 87.75 241 ALA A C 1
ATOM 1929 O O . ALA A 1 241 ? 18.381 -11.192 3.893 1.00 87.75 241 ALA A O 1
ATOM 1930 N N . GLN A 1 242 ? 19.299 -12.458 2.277 1.00 89.88 242 GLN A N 1
ATOM 1931 C CA . GLN A 1 242 ? 19.977 -13.388 3.179 1.00 89.88 242 GLN A CA 1
ATOM 1932 C C . GLN A 1 242 ? 21.122 -12.698 3.932 1.00 89.88 242 GLN A C 1
ATOM 1934 O O . GLN A 1 242 ? 21.179 -12.789 5.156 1.00 89.88 242 GLN A O 1
ATOM 1939 N N . GLU A 1 243 ? 21.974 -11.939 3.232 1.00 89.19 243 GLU A N 1
ATOM 1940 C CA . GLU A 1 243 ? 23.037 -11.123 3.842 1.00 89.19 243 GLU A CA 1
ATOM 1941 C C . GLU A 1 243 ? 22.471 -10.155 4.893 1.00 89.19 243 GLU A C 1
ATOM 1943 O O . GLU A 1 243 ? 22.993 -10.079 6.007 1.00 89.19 243 GLU A O 1
ATOM 1948 N N . TRP A 1 244 ? 21.364 -9.470 4.579 1.00 88.38 244 TRP A N 1
ATOM 1949 C CA . TRP A 1 244 ? 20.677 -8.569 5.509 1.00 88.38 244 TRP A CA 1
ATOM 1950 C C . TRP A 1 244 ? 20.226 -9.295 6.782 1.00 88.38 244 TRP A C 1
ATOM 1952 O O . TRP A 1 244 ? 20.460 -8.805 7.889 1.00 88.38 244 TRP A O 1
ATOM 1962 N N . THR A 1 245 ? 19.608 -10.470 6.632 1.00 87.38 245 THR A N 1
ATOM 1963 C CA . THR A 1 245 ? 19.093 -11.283 7.749 1.00 87.38 245 THR A CA 1
ATOM 1964 C C . THR A 1 245 ? 20.230 -11.722 8.672 1.00 87.38 245 THR A C 1
ATOM 1966 O O . THR A 1 245 ? 20.138 -11.563 9.891 1.00 87.38 245 THR A O 1
ATOM 1969 N N . THR A 1 246 ? 21.336 -12.199 8.093 1.00 88.25 246 THR A N 1
ATOM 1970 C CA . THR A 1 246 ? 22.540 -12.598 8.834 1.00 88.25 246 THR A CA 1
ATOM 1971 C C . THR A 1 246 ? 23.153 -11.415 9.581 1.00 88.25 246 THR A C 1
ATOM 1973 O O . THR A 1 246 ? 23.434 -11.516 10.775 1.00 88.25 246 THR A O 1
ATOM 1976 N N . LYS A 1 247 ? 23.316 -10.269 8.906 1.00 86.50 247 LYS A N 1
ATOM 1977 C CA . LYS A 1 247 ? 23.915 -9.054 9.480 1.00 86.50 247 LYS A CA 1
ATOM 1978 C C . LYS A 1 247 ? 23.109 -8.512 10.661 1.00 86.50 247 LYS A C 1
ATOM 1980 O O . LYS A 1 247 ? 23.681 -8.175 11.693 1.00 86.50 247 LYS A O 1
ATOM 1985 N N . ASN A 1 248 ? 21.787 -8.434 10.520 1.00 83.75 248 ASN A N 1
ATOM 1986 C CA . ASN A 1 248 ? 20.909 -7.818 11.518 1.00 83.75 248 ASN A CA 1
ATOM 1987 C C . ASN A 1 248 ? 20.475 -8.786 12.629 1.00 83.75 248 ASN A C 1
ATOM 1989 O O . ASN A 1 248 ? 19.693 -8.382 13.491 1.00 83.75 248 ASN A O 1
ATOM 1993 N N . LYS A 1 249 ? 20.931 -10.051 12.600 1.00 80.50 249 LYS A N 1
ATOM 1994 C CA . LYS A 1 249 ? 20.558 -11.121 13.547 1.00 80.50 249 LYS A CA 1
ATOM 1995 C C . LYS A 1 249 ? 19.046 -11.178 13.826 1.00 80.50 249 LYS A C 1
ATOM 1997 O O . LYS A 1 249 ? 18.621 -11.481 14.937 1.00 80.50 249 LYS A O 1
ATOM 2002 N N . SER A 1 250 ? 18.229 -10.834 12.832 1.00 74.56 250 SER A N 1
ATOM 2003 C CA . SER A 1 250 ? 16.781 -10.695 12.973 1.00 74.56 250 SER A CA 1
ATOM 2004 C C . SER A 1 250 ? 16.070 -11.076 11.684 1.00 74.56 250 SER A C 1
ATOM 2006 O O . SER A 1 250 ? 16.557 -10.839 10.578 1.00 74.56 250 SER A O 1
ATOM 2008 N N . SER A 1 251 ? 14.888 -11.667 11.837 1.00 71.06 251 SER A N 1
ATOM 2009 C CA . SER A 1 251 ? 13.966 -11.950 10.744 1.00 71.06 251 SER A CA 1
ATOM 2010 C C . SER A 1 251 ? 12.931 -10.832 10.675 1.00 71.06 251 SER A C 1
ATOM 2012 O O . SER A 1 251 ? 11.980 -10.773 11.450 1.00 71.06 251 SER A O 1
ATOM 2014 N N . HIS A 1 252 ? 13.115 -9.906 9.737 1.00 81.31 252 HIS A N 1
ATOM 2015 C CA . HIS A 1 252 ? 12.070 -8.934 9.436 1.00 81.31 252 HIS A CA 1
ATOM 2016 C C . HIS A 1 252 ? 11.015 -9.592 8.540 1.00 81.31 252 HIS A C 1
ATOM 2018 O O . HIS A 1 252 ? 11.364 -10.330 7.612 1.00 81.31 252 HIS A O 1
ATOM 2024 N N . GLU A 1 253 ? 9.732 -9.322 8.787 1.00 78.56 253 GLU A N 1
ATOM 2025 C CA . GLU A 1 253 ? 8.622 -9.952 8.060 1.00 78.56 253 GLU A CA 1
ATOM 2026 C C . GLU A 1 253 ? 8.739 -9.741 6.544 1.00 78.56 253 GLU A C 1
ATOM 2028 O O . GLU A 1 253 ? 8.703 -10.708 5.786 1.00 78.56 253 GLU A O 1
ATOM 2033 N N . ASP A 1 254 ? 8.971 -8.497 6.106 1.00 73.75 254 ASP A N 1
ATOM 2034 C CA . ASP A 1 254 ? 9.122 -8.158 4.681 1.00 73.75 254 ASP A CA 1
ATOM 2035 C C . ASP A 1 254 ? 10.299 -8.885 4.008 1.00 73.75 254 ASP A C 1
ATOM 2037 O O . ASP A 1 254 ? 10.180 -9.356 2.879 1.00 73.75 254 ASP A O 1
ATOM 2041 N N . VAL A 1 255 ? 11.433 -9.003 4.706 1.00 82.19 255 VAL A N 1
ATOM 2042 C CA . VAL A 1 255 ? 12.639 -9.674 4.191 1.00 82.19 255 VAL A CA 1
ATOM 2043 C C . VAL A 1 255 ? 12.387 -11.174 4.083 1.00 82.19 255 VAL A C 1
ATOM 2045 O O . VAL A 1 255 ? 12.661 -11.783 3.051 1.00 82.19 255 VAL A O 1
ATOM 2048 N N . SER A 1 256 ? 11.773 -11.756 5.114 1.00 84.44 256 SER A N 1
ATOM 2049 C CA . SER A 1 256 ? 11.397 -13.170 5.138 1.00 84.44 256 SER A CA 1
ATOM 2050 C C . SER A 1 256 ? 10.372 -13.494 4.050 1.00 84.44 256 SER A C 1
ATOM 2052 O O . SER A 1 256 ? 10.477 -14.522 3.384 1.00 84.44 256 SER A O 1
ATOM 2054 N N . ALA A 1 257 ? 9.393 -12.610 3.836 1.00 80.69 257 ALA A N 1
ATOM 2055 C CA . ALA A 1 257 ? 8.429 -12.734 2.754 1.00 80.69 257 ALA A CA 1
ATOM 2056 C C . ALA A 1 257 ? 9.125 -12.679 1.391 1.00 80.69 257 ALA A C 1
ATOM 2058 O O . ALA A 1 257 ? 8.900 -13.566 0.577 1.00 80.69 257 ALA A O 1
ATOM 2059 N N . MET A 1 258 ? 10.021 -11.716 1.160 1.00 83.94 258 MET A N 1
ATOM 2060 C CA . MET A 1 258 ? 10.767 -11.635 -0.097 1.00 83.94 258 MET A CA 1
ATOM 2061 C C . MET A 1 258 ? 11.603 -12.889 -0.371 1.00 83.94 258 MET A C 1
ATOM 2063 O O . MET A 1 258 ? 11.570 -13.390 -1.490 1.00 83.94 258 MET A O 1
ATOM 2067 N N . ILE A 1 259 ? 12.312 -13.419 0.630 1.00 89.94 259 ILE A N 1
ATOM 2068 C CA . ILE A 1 259 ? 13.082 -14.665 0.485 1.00 89.94 259 ILE A CA 1
ATOM 2069 C C . ILE A 1 259 ? 12.164 -15.813 0.055 1.00 89.94 259 ILE A C 1
ATOM 2071 O O . ILE A 1 259 ? 12.486 -16.534 -0.888 1.00 89.94 259 ILE A O 1
ATOM 2075 N N . ARG A 1 260 ? 11.005 -15.970 0.711 1.00 88.81 260 ARG A N 1
ATOM 2076 C CA . ARG A 1 260 ? 10.023 -17.004 0.348 1.00 88.81 260 ARG A CA 1
ATOM 2077 C C . ARG A 1 260 ? 9.525 -16.835 -1.087 1.00 88.81 260 ARG A C 1
ATOM 2079 O O . ARG A 1 260 ? 9.586 -17.795 -1.847 1.00 88.81 260 ARG A O 1
ATOM 2086 N N . GLU A 1 261 ? 9.082 -15.636 -1.460 1.00 86.50 261 GLU A N 1
ATOM 2087 C CA . GLU A 1 261 ? 8.555 -15.360 -2.805 1.00 86.50 261 GLU A CA 1
ATOM 2088 C C . GLU A 1 261 ? 9.613 -15.603 -3.887 1.00 86.50 261 GLU A C 1
ATOM 2090 O O . GLU A 1 261 ? 9.338 -16.274 -4.879 1.00 86.50 261 GLU A O 1
ATOM 2095 N N . ILE A 1 262 ? 10.850 -15.134 -3.687 1.00 89.19 262 ILE A N 1
ATOM 2096 C CA . ILE A 1 262 ? 11.921 -15.351 -4.664 1.00 89.19 262 ILE A CA 1
ATOM 2097 C C . ILE A 1 262 ? 12.266 -16.836 -4.775 1.00 89.19 262 ILE A C 1
ATOM 2099 O O . ILE A 1 262 ? 12.419 -17.328 -5.885 1.00 89.19 262 ILE A O 1
ATOM 2103 N N . ASN A 1 263 ? 12.330 -17.582 -3.671 1.00 90.25 263 ASN A N 1
ATOM 2104 C CA . ASN A 1 263 ? 12.568 -19.026 -3.741 1.00 90.25 263 ASN A CA 1
ATOM 2105 C C . ASN A 1 263 ? 11.469 -19.759 -4.528 1.00 90.25 263 ASN A C 1
ATOM 2107 O O . ASN A 1 263 ? 11.778 -20.667 -5.299 1.00 90.25 263 ASN A O 1
ATOM 2111 N N . LEU A 1 264 ? 10.202 -19.354 -4.382 1.00 88.19 264 LEU A N 1
ATOM 2112 C CA . LEU A 1 264 ? 9.098 -19.904 -5.176 1.00 88.19 264 LEU A CA 1
ATOM 2113 C C . LEU A 1 264 ? 9.257 -19.586 -6.667 1.00 88.19 264 LEU A C 1
ATOM 2115 O O . LEU A 1 264 ? 9.090 -20.478 -7.499 1.00 88.19 264 LEU A O 1
ATOM 2119 N N . ILE A 1 265 ? 9.633 -18.348 -7.003 1.00 89.06 265 ILE A N 1
ATOM 2120 C CA . ILE A 1 265 ? 9.939 -17.937 -8.379 1.00 89.06 265 ILE A CA 1
ATOM 2121 C C . ILE A 1 265 ? 11.087 -18.783 -8.939 1.00 89.06 265 ILE A C 1
ATOM 2123 O O . ILE A 1 265 ? 10.932 -19.391 -9.993 1.00 89.06 265 ILE A O 1
ATOM 2127 N N . MET A 1 266 ? 12.210 -18.873 -8.221 1.00 88.50 266 MET A N 1
ATOM 2128 C CA . MET A 1 266 ? 13.407 -19.602 -8.653 1.00 88.50 266 MET A CA 1
ATOM 2129 C C . MET A 1 266 ? 13.122 -21.094 -8.861 1.00 88.50 266 MET A C 1
ATOM 2131 O O . MET A 1 266 ? 13.557 -21.670 -9.854 1.00 88.50 266 MET A O 1
ATOM 2135 N N . LYS A 1 267 ? 12.331 -21.713 -7.975 1.00 88.19 267 LYS A N 1
ATOM 2136 C CA . LYS A 1 267 ? 11.887 -23.104 -8.135 1.00 88.19 267 LYS A CA 1
ATOM 2137 C C . LYS A 1 267 ? 11.012 -23.284 -9.377 1.00 88.19 267 LYS A C 1
ATOM 2139 O O . LYS A 1 267 ? 11.158 -24.276 -10.081 1.00 88.19 267 LYS A O 1
ATOM 2144 N N . ARG A 1 268 ? 10.111 -22.335 -9.650 1.00 83.75 268 ARG A N 1
ATOM 2145 C CA . ARG A 1 268 ? 9.236 -22.374 -10.829 1.00 83.75 268 ARG A CA 1
ATOM 2146 C C . ARG A 1 268 ? 10.021 -22.238 -12.132 1.00 83.75 268 ARG A C 1
ATOM 2148 O O . ARG A 1 268 ? 9.695 -22.933 -13.085 1.00 83.75 268 ARG A O 1
ATOM 2155 N N . ILE A 1 269 ? 11.000 -21.337 -12.187 1.00 84.75 269 ILE A N 1
ATOM 2156 C CA . ILE A 1 269 ? 11.759 -21.076 -13.418 1.00 84.75 269 ILE A CA 1
ATOM 2157 C C . ILE A 1 269 ? 12.873 -22.102 -13.659 1.00 84.75 269 ILE A C 1
ATOM 2159 O O . ILE A 1 269 ? 13.187 -22.361 -14.808 1.00 84.75 269 ILE A O 1
ATOM 2163 N N . GLY A 1 270 ? 13.461 -22.684 -12.604 1.00 72.25 270 GLY A N 1
ATOM 2164 C CA . GLY A 1 270 ? 14.530 -23.689 -12.717 1.00 72.25 270 GLY A CA 1
ATOM 2165 C C . GLY A 1 270 ? 14.047 -25.142 -12.791 1.00 72.25 270 GLY A C 1
ATOM 2166 O O . GLY A 1 270 ? 14.857 -26.036 -12.997 1.00 72.25 270 GLY A O 1
ATOM 2167 N N . GLY A 1 271 ? 12.751 -25.388 -12.574 1.00 57.78 271 GLY A N 1
ATOM 2168 C CA . GLY A 1 271 ? 12.108 -26.693 -12.776 1.00 57.78 271 GLY A CA 1
ATOM 2169 C C . GLY A 1 271 ? 11.488 -26.876 -14.167 1.00 57.78 271 GLY A C 1
ATOM 2170 O O . GLY A 1 271 ? 10.752 -27.841 -14.364 1.00 57.78 271 GLY A O 1
ATOM 2171 N N . LYS A 1 272 ? 11.732 -25.934 -15.082 1.00 49.50 272 LYS A N 1
ATOM 2172 C CA . LYS A 1 272 ? 11.417 -26.005 -16.513 1.00 49.50 272 LYS A CA 1
ATOM 2173 C C . LYS A 1 272 ? 12.716 -26.162 -17.292 1.00 49.50 272 LYS A C 1
ATOM 2175 O O . LYS A 1 272 ? 12.661 -26.828 -18.344 1.00 49.50 272 LYS A O 1
#

Secondary structure (DSSP, 8-state):
-------HHHHHHHHTT--EEEE-HHHHTTSB-TTSPBPP-TTGGGHHHHHHT-SS---HHHHHHHHHHHH-HHHHHHHHHHHH---B--HHHHHHHHS--SEEEE---SSHHHHHHHTSS--S--SS--HHHHHHHHHHHHHHHHHHHTSSS---HHHHHHHHHHHHHHHHH-S-HHHHHHHHHHHHHHHHHHHHH-TT--GGGGGHHHHHHHHHHHGGGS-HHHHHHHHHHHHHHHHHHHHHHHHTTS--HHHHHHHHHHHHHHHHHHT-

Radius of gyration: 23.97 Å; chains: 1; bounding box: 57×59×59 Å

Sequence (272 aa):
MDQAHIRPSFTNAILEGSAILFVGAGLSFLSKNKNGTTLPNGELLKQLHTETGTKKVFPLEKISSFYVKKFGSARLYEYLLNALTVHSMSKELVDFYKLPWRRIYTTNYDNAIEFARHSSRGKLGIASTIASKFSDAETAFKNAYARENSKSRPNTIRIDNYYARFQLEHAAWIDGADQAFRLFKSGFNLLLKQIFKDDNRHYPFKAGRALAGLAAKHYDHWSTTEQQSFAGGCSTLLKKAQEWTTKNKSSHEDVSAMIREINLIMKRIGGK

Organism: NCBI:txid1355477

Foldseek 3Di:
DDPPPPPPVNVVCLQVQVAEAEDEVVLQQQFAFPVRHGADDQVNCQVLCVVLVPPDRDHPVVSLVSSCVVPNPVVVVVVNCRRQEGPGHDPVSLVVLVTSHNYYHYPDPYCSSVVSCVVPDDDDDDDDDPPVVLVVVVVVLVVVVVVQVPDPDRDCLVSLLVQLLSLLQVLLPDQDLVSSLVSNVSSLVSLVVNCVVDLQDLSSLQNQVSLLSNLVRRLVVDDPVSNVVSLVSLVVLLVSLVVNCVVVVDDDPSSVSNNVSSVVSNCVSVVD

pLDDT: mean 76.56, std 15.46, range [24.45, 96.62]